Protein AF-0000000087522612 (afdb_homodimer)

InterPro domains:
  IPR008179 Phosphoribosyl-ATP pyrophosphohydrolase [MF_01020] (10-98)
  IPR008179 Phosphoribosyl-ATP pyrophosphohydrolase [TIGR03188] (13-98)
  IPR008179 Phosphoribosyl-ATP pyrophosphohydrolase [cd11534] (13-98)
  IPR021130 Phosphoribosyl-ATP pyrophosphohydrolase-like [PF01503] (14-101)

Sequence (206 aa):
MSNVSEIPDLSVLNTIYKIIEERSQTQPEGSYVSALLNDPKGINKILEKVGEETTETIIAVKDGNKEEIVYETSDLLFHLLVMLFECGVTPDDISAELARRFKMSNVSEIPDLSVLNTIYKIIEERSQTQPEGSYVSALLNDPKGINKILEKVGEETTETIIAVKDGNKEEIVYETSDLLFHLLVMLFECGVTPDDISAELARRFK

Radius of gyration: 16.23 Å; Cα contacts (8 Å, |Δi|>4): 253; chains: 2; bounding box: 32×49×41 Å

Solvent-accessible surface area (backbone atoms only — not comparable to full-atom values): 10847 Å² total; per-residue (Å²): 127,84,58,45,76,74,33,75,24,45,48,32,54,50,53,51,45,52,50,51,56,49,33,68,71,65,47,52,88,89,35,64,66,33,49,48,71,63,32,92,64,34,71,54,51,46,49,50,46,36,54,50,26,47,52,49,23,52,50,22,55,75,67,67,38,64,69,50,29,41,51,26,44,37,53,25,52,52,40,47,45,54,46,31,53,77,67,73,48,50,52,41,57,34,18,53,54,49,20,68,73,61,108,126,84,58,44,74,73,33,76,24,41,47,33,54,50,52,49,45,51,49,49,55,48,33,66,72,65,48,52,88,88,36,65,65,34,49,48,73,62,33,92,64,34,71,54,50,47,48,50,48,36,52,50,27,47,53,48,22,52,50,22,54,75,68,66,37,64,69,48,28,40,52,26,44,36,53,26,53,50,40,48,45,54,45,30,54,76,67,72,48,50,52,41,56,34,18,51,55,47,17,67,73,61,109

Organism: NCBI:txid91560

Nearest PDB structures (foldseek):
  1yvw-assembly1_A  TM=9.583E-01  e=3.857E-05  Bacillus cereus
  6j22-assembly1_A  TM=8.769E-01  e=2.959E-04  Shigella flexneri
  6j2l-assembly1_B  TM=8.180E-01  e=1.560E-03  Shigella flexneri
  1yxb-assembly1_C  TM=9.009E-01  e=4.321E-03  Streptomyces coelicolor
  4qnd-assembly1_A  TM=5.345E-01  e=1.850E+00  Vibrio sp. N418

pLDDT: mean 96.42, std 6.54, range [53.91, 98.94]

Structure (mmCIF, N/CA/C/O backbone):
data_AF-0000000087522612-model_v1
#
loop_
_entity.id
_entity.type
_entity.pdbx_description
1 polymer 'Phosphoribosyl-ATP pyrophosphatase'
#
loop_
_atom_site.group_PDB
_atom_site.id
_atom_site.type_symbol
_atom_site.label_atom_id
_atom_site.label_alt_id
_atom_site.label_comp_id
_atom_site.label_asym_id
_atom_site.label_entity_id
_atom_site.label_seq_id
_atom_site.pdbx_PDB_ins_code
_atom_site.Cartn_x
_atom_site.Cartn_y
_atom_site.Cartn_z
_atom_site.occupancy
_atom_site.B_iso_or_equiv
_atom_site.auth_seq_id
_atom_site.auth_comp_id
_atom_site.auth_asym_id
_atom_site.auth_atom_id
_atom_site.pdbx_PDB_model_num
ATOM 1 N N . MET A 1 1 ? 3.117 -3.838 -23.109 1 53.97 1 MET A N 1
ATOM 2 C CA . MET A 1 1 ? 2.914 -3.461 -21.719 1 53.97 1 MET A CA 1
ATOM 3 C C . MET A 1 1 ? 3.785 -2.268 -21.344 1 53.97 1 MET A C 1
ATOM 5 O O . MET A 1 1 ? 4.93 -2.166 -21.797 1 53.97 1 MET A O 1
ATOM 9 N N . SER A 1 2 ? 3.135 -1.169 -20.797 1 65.12 2 SER A N 1
ATOM 10 C CA . SER A 1 2 ? 3.977 -0.02 -20.484 1 65.12 2 SER A CA 1
ATOM 11 C C . SER A 1 2 ? 5.176 -0.43 -19.641 1 65.12 2 SER A C 1
ATOM 13 O O . SER A 1 2 ? 5.066 -1.314 -18.781 1 65.12 2 SER A O 1
ATOM 15 N N . ASN A 1 3 ? 6.289 0.011 -20.031 1 86.56 3 ASN A N 1
ATOM 16 C CA . ASN A 1 3 ? 7.523 -0.194 -19.281 1 86.56 3 ASN A CA 1
ATOM 17 C C . ASN A 1 3 ? 7.465 0.478 -17.906 1 86.56 3 ASN A C 1
ATOM 19 O O . ASN A 1 3 ? 7.203 1.678 -17.812 1 86.56 3 ASN A O 1
ATOM 23 N N . VAL A 1 4 ? 7.562 -0.355 -16.891 1 92.62 4 VAL A N 1
ATOM 24 C CA . VAL A 1 4 ? 7.484 0.115 -15.516 1 92.62 4 VAL A CA 1
ATOM 25 C C . VAL A 1 4 ? 8.398 1.324 -15.328 1 92.62 4 VAL A C 1
ATOM 27 O O . VAL A 1 4 ? 8.047 2.273 -14.617 1 92.62 4 VAL A O 1
ATOM 30 N N . SER A 1 5 ? 9.461 1.441 -16.062 1 91.88 5 SER A N 1
ATOM 31 C CA . SER A 1 5 ? 10.484 2.467 -15.891 1 91.88 5 SER A CA 1
ATOM 32 C C . SER A 1 5 ? 10.008 3.818 -16.422 1 91.88 5 SER A C 1
ATOM 34 O O . SER A 1 5 ? 10.586 4.855 -16.078 1 91.88 5 SER A O 1
ATOM 36 N N . GLU A 1 6 ? 8.961 3.855 -17.078 1 92.5 6 GLU A N 1
ATOM 37 C CA . GLU A 1 6 ? 8.508 5.09 -17.719 1 92.5 6 GLU A CA 1
ATOM 38 C C . GLU A 1 6 ? 7.363 5.73 -16.938 1 92.5 6 GLU A C 1
ATOM 40 O O . GLU A 1 6 ? 6.906 6.824 -17.281 1 92.5 6 GLU A O 1
ATOM 45 N N . ILE A 1 7 ? 6.941 5.035 -15.953 1 95.25 7 ILE A N 1
ATOM 46 C CA . ILE A 1 7 ? 5.793 5.523 -15.203 1 95.25 7 ILE A CA 1
ATOM 47 C C . ILE A 1 7 ? 6.27 6.258 -13.945 1 95.25 7 ILE A C 1
ATOM 49 O O . ILE A 1 7 ? 6.797 5.637 -13.023 1 95.25 7 ILE A O 1
ATOM 53 N N . PRO A 1 8 ? 6.066 7.609 -13.875 1 95.31 8 PRO A N 1
ATOM 54 C CA . PRO A 1 8 ? 6.68 8.414 -12.82 1 95.31 8 PRO A CA 1
ATOM 55 C C . PRO A 1 8 ? 5.738 8.648 -11.641 1 95.31 8 PRO A C 1
ATOM 57 O O . PRO A 1 8 ? 5.664 9.766 -11.117 1 95.31 8 PRO A O 1
ATOM 60 N N . ASP A 1 9 ? 4.871 7.715 -11.344 1 97.69 9 ASP A N 1
ATOM 61 C CA . ASP A 1 9 ? 3.973 7.871 -10.203 1 97.69 9 ASP A CA 1
ATOM 62 C C . ASP A 1 9 ? 3.32 6.543 -9.828 1 97.69 9 ASP A C 1
ATOM 64 O O . ASP A 1 9 ? 3.754 5.484 -10.281 1 97.69 9 ASP A O 1
ATOM 68 N N . LEU A 1 10 ? 2.357 6.555 -8.953 1 98.38 10 LEU A N 1
ATOM 69 C CA . LEU A 1 10 ? 1.831 5.328 -8.367 1 98.38 10 LEU A CA 1
ATOM 70 C C . LEU A 1 10 ? 0.95 4.582 -9.359 1 98.38 10 LEU A C 1
ATOM 72 O O . LEU A 1 10 ? 0.554 3.439 -9.109 1 98.38 10 LEU A O 1
ATOM 76 N N . SER A 1 11 ? 0.736 5.203 -10.547 1 97.62 11 SER A N 1
ATOM 77 C CA . SER A 1 11 ? 0.048 4.441 -11.586 1 97.62 11 SER A CA 1
ATOM 78 C C . SER A 1 11 ? 0.862 3.227 -12.016 1 97.62 11 SER A C 1
ATOM 80 O O . SER A 1 11 ? 0.331 2.307 -12.641 1 97.62 11 SER A O 1
ATOM 82 N N . VAL A 1 12 ? 2.111 3.172 -11.648 1 98.12 12 VAL A N 1
ATOM 83 C CA . VAL A 1 12 ? 2.988 2.033 -11.906 1 98.12 12 VAL A CA 1
ATOM 84 C C . VAL A 1 12 ? 2.41 0.779 -11.25 1 98.12 12 VAL A C 1
ATOM 86 O O . VAL A 1 12 ? 2.623 -0.335 -11.734 1 98.12 12 VAL A O 1
ATOM 89 N N . LEU A 1 13 ? 1.657 0.944 -10.188 1 98.56 13 LEU A N 1
ATOM 90 C CA . LEU A 1 13 ? 1.091 -0.178 -9.453 1 98.56 13 LEU A CA 1
ATOM 91 C C . LEU A 1 13 ? 0.112 -0.961 -10.32 1 98.56 13 LEU A C 1
ATOM 93 O O . LEU A 1 13 ? -0.007 -2.182 -10.18 1 98.56 13 LEU A O 1
ATOM 97 N N . ASN A 1 14 ? -0.553 -0.272 -11.258 1 98.38 14 ASN A N 1
ATOM 98 C CA . ASN A 1 14 ? -1.429 -0.964 -12.195 1 98.38 14 ASN A CA 1
ATOM 99 C C . ASN A 1 14 ? -0.639 -1.878 -13.125 1 98.38 14 ASN A C 1
ATOM 101 O O . ASN A 1 14 ? -1.072 -2.992 -13.422 1 98.38 14 ASN A O 1
ATOM 105 N N . THR A 1 15 ? 0.45 -1.352 -13.539 1 97.81 15 THR A N 1
ATOM 106 C CA . THR A 1 15 ? 1.309 -2.143 -14.414 1 97.81 15 THR A CA 1
ATOM 107 C C . THR A 1 15 ? 1.859 -3.359 -13.672 1 97.81 15 THR A C 1
ATOM 109 O O . THR A 1 15 ? 1.904 -4.461 -14.227 1 97.81 15 THR A O 1
ATOM 112 N N . ILE A 1 16 ? 2.246 -3.17 -12.492 1 98.12 16 ILE A N 1
ATOM 113 C CA . ILE A 1 16 ? 2.789 -4.266 -11.695 1 98.12 16 ILE A CA 1
ATOM 114 C C . ILE A 1 16 ? 1.698 -5.305 -11.438 1 98.12 16 ILE A C 1
ATOM 116 O O . ILE A 1 16 ? 1.953 -6.512 -11.508 1 98.12 16 ILE A O 1
ATOM 120 N N . TYR A 1 17 ? 0.449 -4.895 -11.164 1 98.38 17 TYR A N 1
ATOM 121 C CA . TYR A 1 17 ? -0.66 -5.828 -11 1 98.38 17 TYR A CA 1
ATOM 122 C C . TYR A 1 17 ? -0.842 -6.688 -12.242 1 98.38 17 TYR A C 1
ATOM 124 O O . TYR A 1 17 ? -1.038 -7.902 -12.148 1 98.38 17 TYR A O 1
ATOM 132 N N . LYS A 1 18 ? -0.747 -6.051 -13.367 1 97.88 18 LYS A N 1
ATOM 133 C CA . LYS A 1 18 ? -0.875 -6.777 -14.633 1 97.88 18 LYS A CA 1
ATOM 134 C C . LYS A 1 18 ? 0.269 -7.773 -14.805 1 97.88 18 LYS A C 1
ATOM 136 O O . LYS A 1 18 ? 0.068 -8.867 -15.336 1 97.88 18 LYS A O 1
ATOM 141 N N . ILE A 1 19 ? 1.429 -7.395 -14.43 1 97.12 19 ILE A N 1
ATOM 142 C CA . ILE A 1 19 ? 2.584 -8.281 -14.492 1 97.12 19 ILE A CA 1
ATOM 143 C C . ILE A 1 19 ? 2.352 -9.492 -13.594 1 97.12 19 ILE A C 1
ATOM 145 O O . ILE A 1 19 ? 2.629 -10.633 -13.984 1 97.12 19 ILE A O 1
ATOM 149 N N . ILE A 1 20 ? 1.868 -9.273 -12.406 1 97.62 20 ILE A N 1
ATOM 150 C CA . ILE A 1 20 ? 1.561 -10.352 -11.469 1 97.62 20 ILE A CA 1
ATOM 151 C C . ILE A 1 20 ? 0.545 -11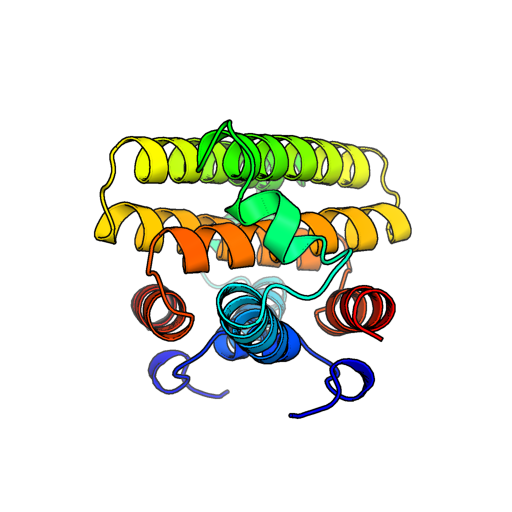.305 -12.094 1 97.62 20 ILE A C 1
ATOM 153 O O . ILE A 1 20 ? 0.708 -12.523 -12.031 1 97.62 20 ILE A O 1
ATOM 157 N N . GLU A 1 21 ? -0.483 -10.75 -12.68 1 97.81 21 GLU A N 1
ATOM 158 C CA . GLU A 1 21 ? -1.497 -11.547 -13.367 1 97.81 21 GLU A CA 1
ATOM 159 C C . GLU A 1 21 ? -0.878 -12.406 -14.461 1 97.81 21 GLU A C 1
ATOM 161 O O . GLU A 1 21 ? -1.16 -13.602 -14.555 1 97.81 21 GLU A O 1
ATOM 166 N N . GLU A 1 22 ? -0.102 -11.773 -15.242 1 97.06 22 GLU A N 1
ATOM 167 C CA . GLU A 1 22 ? 0.56 -12.477 -16.344 1 97.06 22 GLU A CA 1
ATOM 168 C C . GLU A 1 22 ? 1.451 -13.602 -15.82 1 97.06 22 GLU A C 1
ATOM 170 O O . GLU A 1 22 ? 1.421 -14.711 -16.344 1 97.06 22 GLU A O 1
ATOM 175 N N . ARG A 1 23 ? 2.244 -13.328 -14.805 1 96.44 23 ARG A N 1
ATOM 176 C CA . ARG A 1 23 ? 3.195 -14.297 -14.281 1 96.44 23 ARG A CA 1
ATOM 177 C C . ARG A 1 23 ? 2.473 -15.445 -13.578 1 96.44 23 ARG A C 1
ATOM 179 O O . ARG A 1 23 ? 2.99 -16.562 -13.508 1 96.44 23 ARG A O 1
ATOM 186 N N . SER A 1 24 ? 1.334 -15.125 -13.023 1 97.12 24 SER A N 1
ATOM 187 C CA . SER A 1 24 ? 0.534 -16.188 -12.422 1 97.12 24 SER A CA 1
ATOM 188 C C . SER A 1 24 ? 0.111 -17.219 -13.461 1 97.12 24 SER A C 1
ATOM 190 O O . SER A 1 24 ? -0.079 -18.391 -13.133 1 97.12 24 SER A O 1
ATOM 192 N N . GLN A 1 25 ? -0.019 -16.734 -14.656 1 97.06 25 GLN A N 1
ATOM 193 C CA . GLN A 1 25 ? -0.467 -17.594 -15.742 1 97.06 25 GLN A CA 1
ATOM 194 C C . GLN A 1 25 ? 0.713 -18.281 -16.422 1 97.06 25 GLN A C 1
ATOM 196 O O . GLN A 1 25 ? 0.655 -19.484 -16.703 1 97.06 25 GLN A O 1
ATOM 201 N N . THR A 1 26 ? 1.792 -17.594 -16.656 1 97.31 26 THR A N 1
ATOM 202 C CA . THR A 1 26 ? 2.912 -18.094 -17.438 1 97.31 26 THR A CA 1
ATOM 203 C C . THR A 1 26 ? 3.914 -18.828 -16.547 1 97.31 26 THR A C 1
ATOM 205 O O . THR A 1 26 ? 4.691 -19.656 -17.016 1 97.31 26 THR A O 1
ATOM 208 N N . GLN A 1 27 ? 4.016 -18.453 -15.281 1 95.69 27 GLN A N 1
ATOM 209 C CA . GLN A 1 27 ? 4.879 -19.047 -14.266 1 95.69 27 GLN A CA 1
ATOM 210 C C . GLN A 1 27 ? 6.305 -19.203 -14.781 1 95.69 27 GLN A C 1
ATOM 212 O O . GLN A 1 27 ? 6.883 -20.297 -14.695 1 95.69 27 GLN A O 1
ATOM 217 N N . PRO A 1 28 ? 6.883 -18.125 -15.25 1 95.25 28 PRO A N 1
ATOM 218 C CA . PRO A 1 28 ? 8.242 -18.297 -15.781 1 95.25 28 PRO A CA 1
ATOM 219 C C . PRO A 1 28 ? 9.234 -18.781 -14.734 1 95.25 28 PRO A C 1
ATOM 221 O O . PRO A 1 28 ? 9.078 -18.484 -13.547 1 95.25 28 PRO A O 1
ATOM 224 N N . GLU A 1 29 ? 10.234 -19.484 -15.148 1 94.44 29 GLU A N 1
ATOM 225 C CA . GLU A 1 29 ? 11.273 -20 -14.25 1 94.44 29 GLU A CA 1
ATOM 226 C C . GLU A 1 29 ? 11.953 -18.859 -13.5 1 94.44 29 GLU A C 1
ATOM 228 O O . GLU A 1 29 ? 12.266 -17.812 -14.086 1 94.44 29 GLU A O 1
ATOM 233 N N . GLY A 1 30 ? 12.055 -19.031 -12.18 1 95 30 GLY A N 1
ATOM 234 C CA . GLY A 1 30 ? 12.773 -18.062 -11.375 1 95 30 GLY A CA 1
ATOM 235 C C . GLY A 1 30 ? 11.922 -16.875 -10.969 1 95 30 GLY A C 1
ATOM 236 O O . GLY A 1 30 ? 12.406 -15.938 -10.32 1 95 30 GLY A O 1
ATOM 237 N N . SER A 1 31 ? 10.734 -16.906 -11.391 1 95 31 SER A N 1
ATOM 238 C CA . SER A 1 31 ? 9.82 -15.82 -11.055 1 95 31 SER A CA 1
ATOM 239 C C . SER A 1 31 ? 9.508 -15.797 -9.562 1 95 31 SER A C 1
ATOM 241 O O . SER A 1 31 ? 8.992 -16.781 -9.023 1 95 31 SER A O 1
ATOM 243 N N . TYR A 1 32 ? 9.797 -14.633 -8.984 1 96.69 32 TYR A N 1
ATOM 244 C CA . TYR A 1 32 ? 9.492 -14.438 -7.574 1 96.69 32 TYR A CA 1
ATOM 245 C C . TYR A 1 32 ? 7.988 -14.461 -7.332 1 96.69 32 TYR A C 1
ATOM 247 O O . TYR A 1 32 ? 7.523 -15.016 -6.332 1 96.69 32 TYR A O 1
ATOM 255 N N . VAL A 1 33 ? 7.188 -13.898 -8.227 1 97.69 33 VAL A N 1
ATOM 256 C CA . VAL A 1 33 ? 5.734 -13.914 -8.125 1 97.69 33 VAL A CA 1
ATOM 257 C C . VAL A 1 33 ? 5.23 -15.359 -8.133 1 97.69 33 VAL A C 1
ATOM 259 O O . VAL A 1 33 ? 4.434 -15.75 -7.277 1 97.69 33 VAL A O 1
ATOM 262 N N . SER A 1 34 ? 5.742 -16.141 -9.078 1 97.19 34 SER A N 1
ATOM 263 C CA . SER A 1 34 ? 5.344 -17.547 -9.172 1 97.19 34 SER A CA 1
ATOM 264 C C . SER A 1 34 ? 5.691 -18.297 -7.895 1 97.19 34 SER A C 1
ATOM 266 O O . SER A 1 34 ? 4.898 -19.109 -7.41 1 97.19 34 SER A O 1
ATOM 268 N N . ALA A 1 35 ? 6.879 -18 -7.379 1 97.88 35 ALA A N 1
ATOM 269 C CA . ALA A 1 35 ? 7.316 -18.672 -6.152 1 97.88 35 ALA A CA 1
ATOM 270 C C . ALA A 1 35 ? 6.383 -18.344 -4.992 1 97.88 35 ALA A C 1
ATOM 272 O O . ALA A 1 35 ? 6.055 -19.219 -4.191 1 97.88 35 ALA A O 1
ATOM 273 N N . LEU A 1 36 ? 5.969 -17.125 -4.867 1 98.31 36 LEU A N 1
ATOM 274 C CA . LEU A 1 36 ? 5.059 -16.719 -3.801 1 98.31 36 LEU A CA 1
ATOM 275 C C . LEU A 1 36 ? 3.703 -17.406 -3.957 1 98.31 36 LEU A C 1
ATOM 277 O O . LEU A 1 36 ? 3.168 -17.953 -2.996 1 98.31 36 LEU A O 1
ATOM 281 N N . LEU A 1 37 ? 3.211 -17.406 -5.141 1 98.06 37 LEU A N 1
ATOM 282 C CA . LEU A 1 37 ? 1.862 -17.891 -5.41 1 98.06 37 LEU A CA 1
ATOM 283 C C . LEU A 1 37 ? 1.795 -19.406 -5.27 1 98.06 37 LEU A C 1
ATOM 285 O O . LEU A 1 37 ? 0.745 -19.953 -4.926 1 98.06 37 LEU A O 1
ATOM 289 N N . ASN A 1 38 ? 2.945 -19.984 -5.449 1 97.75 38 ASN A N 1
ATOM 290 C CA . ASN A 1 38 ? 2.969 -21.453 -5.418 1 97.75 38 ASN A CA 1
ATOM 291 C C . ASN A 1 38 ? 3.574 -21.969 -4.121 1 97.75 38 ASN A C 1
ATOM 293 O O . ASN A 1 38 ? 3.756 -23.172 -3.957 1 97.75 38 ASN A O 1
ATOM 297 N N . ASP A 1 39 ? 3.924 -21.047 -3.268 1 98.44 39 ASP A N 1
ATOM 298 C CA . ASP A 1 39 ? 4.516 -21.469 -2.004 1 98.44 39 ASP A CA 1
ATOM 299 C C . ASP A 1 39 ? 3.598 -22.453 -1.277 1 98.44 39 ASP A C 1
ATOM 301 O O . ASP A 1 39 ? 2.381 -22.266 -1.237 1 98.44 39 ASP A O 1
ATOM 305 N N . PRO A 1 40 ? 4.172 -23.531 -0.654 1 98.5 40 PRO A N 1
ATOM 306 C CA . PRO A 1 40 ? 3.346 -24.531 0.028 1 98.5 40 PRO A CA 1
ATOM 307 C C . PRO A 1 40 ? 2.545 -23.938 1.188 1 98.5 40 PRO A C 1
ATOM 309 O O . PRO A 1 40 ? 1.517 -24.5 1.579 1 98.5 40 PRO A O 1
ATOM 312 N N . LYS A 1 41 ? 2.92 -22.828 1.74 1 98.56 41 LYS A N 1
ATOM 313 C CA . LYS A 1 41 ? 2.197 -22.172 2.824 1 98.56 41 LYS A CA 1
ATOM 314 C C . LYS A 1 41 ? 0.95 -21.469 2.301 1 98.56 41 LYS A C 1
ATOM 316 O O . LYS A 1 41 ? 0.118 -21 3.084 1 98.56 41 LYS A O 1
ATOM 321 N N . GLY A 1 42 ? 0.878 -21.391 0.998 1 97.88 42 GLY A N 1
ATOM 322 C CA . GLY A 1 42 ? -0.269 -20.719 0.411 1 97.88 42 GLY A CA 1
ATOM 323 C C . GLY A 1 42 ? -0.332 -19.234 0.753 1 97.88 42 GLY A C 1
ATOM 324 O O . GLY A 1 42 ? 0.683 -18.547 0.705 1 97.88 42 GLY A O 1
ATOM 325 N N . ILE A 1 43 ? -1.559 -18.734 1.042 1 98.56 43 ILE A N 1
ATOM 326 C CA . ILE A 1 43 ? -1.82 -17.328 1.313 1 98.56 43 ILE A CA 1
ATOM 327 C C . ILE A 1 43 ? -1.016 -16.875 2.531 1 98.56 43 ILE A C 1
ATOM 329 O O . ILE A 1 43 ? -0.651 -15.703 2.646 1 98.56 43 ILE A O 1
ATOM 333 N N . ASN A 1 44 ? -0.628 -17.828 3.432 1 98.88 44 ASN A N 1
ATOM 334 C CA . ASN A 1 44 ? 0.127 -17.484 4.629 1 98.88 44 ASN A CA 1
ATOM 335 C C . ASN A 1 44 ? 1.504 -16.922 4.281 1 98.88 44 ASN A C 1
ATOM 337 O O . ASN A 1 44 ? 2.008 -16.031 4.969 1 98.88 44 ASN A O 1
ATOM 341 N N . LYS A 1 45 ? 2.074 -17.469 3.26 1 98.88 45 LYS A N 1
ATOM 342 C CA . LYS A 1 45 ? 3.383 -16.969 2.852 1 98.88 45 LYS A CA 1
ATOM 343 C C . LYS A 1 45 ? 3.301 -15.5 2.428 1 98.88 45 LYS A C 1
ATOM 345 O O . LYS A 1 45 ? 4.156 -14.695 2.797 1 98.88 45 LYS A O 1
ATOM 350 N N . ILE A 1 46 ? 2.34 -15.219 1.661 1 98.88 46 ILE A N 1
ATOM 351 C CA . ILE A 1 46 ? 2.135 -13.852 1.184 1 98.88 46 ILE A CA 1
ATOM 352 C C . ILE A 1 46 ? 1.868 -12.93 2.367 1 98.88 46 ILE A C 1
ATOM 354 O O . ILE A 1 46 ? 2.461 -11.852 2.467 1 98.88 46 ILE A O 1
ATOM 358 N N . LEU A 1 47 ? 1.045 -13.367 3.303 1 98.94 47 LEU A N 1
ATOM 359 C CA . LEU A 1 47 ? 0.678 -12.555 4.457 1 98.94 47 LEU A CA 1
ATOM 360 C C . LEU A 1 47 ? 1.869 -12.367 5.391 1 98.94 47 LEU A C 1
ATOM 362 O O . LEU A 1 47 ? 2.012 -11.312 6.02 1 98.94 47 LEU A O 1
ATOM 366 N N . GLU A 1 48 ? 2.656 -13.383 5.535 1 98.94 48 GLU A N 1
ATOM 367 C CA . GLU A 1 48 ? 3.902 -13.234 6.281 1 98.94 48 GLU A CA 1
ATOM 368 C C . GLU A 1 48 ? 4.754 -12.109 5.715 1 98.94 48 GLU A C 1
ATOM 370 O O . GLU A 1 48 ? 5.285 -11.281 6.465 1 98.94 48 GLU A O 1
ATOM 375 N N . LYS A 1 49 ? 4.848 -12.055 4.438 1 98.94 49 LYS A N 1
ATOM 376 C CA . LYS A 1 49 ? 5.648 -11.008 3.811 1 98.94 49 LYS A CA 1
ATOM 377 C C . LYS A 1 49 ? 5.016 -9.633 4.008 1 98.94 49 LYS A C 1
ATOM 379 O O . LYS A 1 49 ? 5.715 -8.648 4.246 1 98.94 49 LYS A O 1
ATOM 384 N N . VAL A 1 50 ? 3.697 -9.531 3.92 1 98.94 50 VAL A N 1
ATOM 385 C CA . VAL A 1 50 ? 3.016 -8.273 4.184 1 98.94 50 VAL A CA 1
ATOM 386 C C . VAL A 1 50 ? 3.346 -7.789 5.598 1 98.94 50 VAL A C 1
ATOM 388 O O . VAL A 1 50 ? 3.709 -6.629 5.797 1 98.94 50 VAL A O 1
ATOM 391 N N . GLY A 1 51 ? 3.223 -8.672 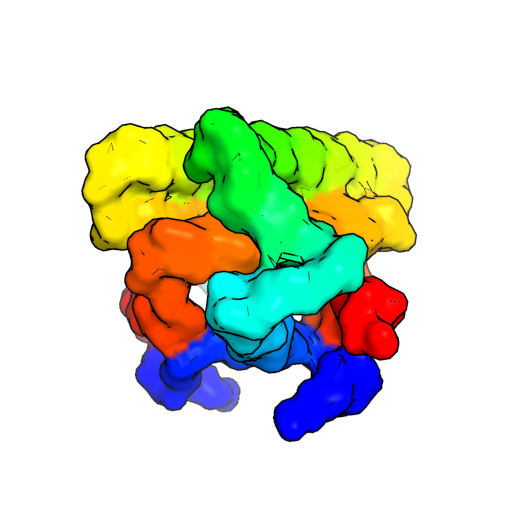6.535 1 98.94 51 GLY A N 1
ATOM 392 C CA . GLY A 1 51 ? 3.557 -8.328 7.91 1 98.94 51 GLY A CA 1
ATOM 393 C C . GLY A 1 51 ? 5.012 -7.93 8.086 1 98.94 51 GLY A C 1
ATOM 394 O O . GLY A 1 51 ? 5.312 -6.945 8.766 1 98.94 51 GLY A O 1
ATOM 395 N N . GLU A 1 52 ? 5.918 -8.695 7.496 1 98.94 52 GLU A N 1
ATOM 396 C CA . GLU A 1 52 ? 7.348 -8.422 7.582 1 98.94 52 GLU A CA 1
ATOM 397 C C . GLU A 1 52 ? 7.684 -7.051 6.996 1 98.94 52 GLU A C 1
ATOM 399 O O . GLU A 1 52 ? 8.328 -6.227 7.656 1 98.94 52 GLU A O 1
ATOM 404 N N . GLU A 1 53 ? 7.211 -6.824 5.812 1 98.88 53 GLU A N 1
ATOM 405 C CA . GLU A 1 53 ? 7.547 -5.566 5.156 1 98.88 53 GLU A CA 1
ATOM 406 C C . GLU A 1 53 ? 6.914 -4.379 5.883 1 98.88 53 GLU A C 1
ATOM 408 O O . GLU A 1 53 ? 7.488 -3.289 5.918 1 98.88 53 GLU A O 1
ATOM 413 N N . THR A 1 54 ? 5.723 -4.578 6.492 1 98.94 54 THR A N 1
ATOM 414 C CA . THR A 1 54 ? 5.125 -3.523 7.305 1 98.94 54 THR A CA 1
ATOM 415 C C . THR A 1 54 ? 6.039 -3.16 8.477 1 98.94 54 THR A C 1
ATOM 417 O O . THR A 1 54 ? 6.32 -1.982 8.703 1 98.94 54 THR A O 1
ATOM 420 N N . THR A 1 55 ? 6.48 -4.164 9.172 1 98.94 55 THR A N 1
ATOM 421 C CA . THR A 1 55 ? 7.379 -3.945 10.305 1 98.94 55 THR A CA 1
ATOM 422 C C . THR A 1 55 ? 8.648 -3.229 9.852 1 98.94 55 THR A C 1
ATOM 424 O O . THR A 1 55 ? 9.094 -2.277 10.5 1 98.94 55 THR A O 1
ATOM 427 N N . GLU A 1 56 ? 9.195 -3.658 8.719 1 98.94 56 GLU A N 1
ATOM 428 C CA . GLU A 1 56 ? 10.422 -3.041 8.211 1 98.94 56 GLU A CA 1
ATOM 429 C C . GLU A 1 56 ? 10.172 -1.595 7.793 1 98.94 56 GLU A C 1
ATOM 431 O O . GLU A 1 56 ? 11.047 -0.737 7.961 1 98.94 56 GLU A O 1
ATOM 436 N N . THR A 1 57 ? 9.062 -1.326 7.234 1 98.94 57 THR A N 1
ATOM 437 C CA . THR A 1 57 ? 8.688 0.041 6.891 1 98.94 57 THR A CA 1
ATOM 438 C C . THR A 1 57 ? 8.617 0.915 8.141 1 98.94 57 THR A C 1
ATOM 440 O O . THR A 1 57 ? 9.203 2.002 8.172 1 98.94 57 THR A O 1
ATOM 443 N N . ILE A 1 58 ? 7.941 0.427 9.18 1 98.94 58 ILE A N 1
ATOM 444 C CA . ILE A 1 58 ? 7.793 1.164 10.43 1 98.94 58 ILE A CA 1
ATOM 445 C C . ILE A 1 58 ? 9.164 1.449 11.031 1 98.94 58 ILE A C 1
ATOM 447 O O . ILE A 1 58 ? 9.453 2.578 11.438 1 98.94 58 ILE A O 1
ATOM 451 N N . ILE A 1 59 ? 10.031 0.472 11.031 1 98.94 59 ILE A N 1
ATOM 452 C CA . ILE A 1 59 ? 11.383 0.61 11.562 1 98.94 59 ILE A CA 1
ATOM 453 C C . ILE A 1 59 ? 12.148 1.649 10.75 1 98.94 59 ILE A C 1
ATOM 455 O O . ILE A 1 59 ? 12.812 2.521 11.32 1 98.94 59 ILE A O 1
ATOM 459 N N . ALA A 1 60 ? 12.062 1.583 9.414 1 98.88 60 ALA A N 1
ATOM 460 C CA . ALA A 1 60 ? 12.75 2.533 8.547 1 98.88 60 ALA A CA 1
ATOM 461 C C . ALA A 1 60 ? 12.32 3.965 8.852 1 98.88 60 ALA A C 1
ATOM 463 O O . ALA A 1 60 ? 13.148 4.879 8.867 1 98.88 60 ALA A O 1
ATOM 464 N N . VAL A 1 61 ? 11.016 4.16 9.07 1 98.88 61 VAL A N 1
ATOM 465 C CA . VAL A 1 61 ? 10.492 5.488 9.375 1 98.88 61 VAL A CA 1
ATOM 466 C C . VAL A 1 61 ? 11.055 5.977 10.703 1 98.88 61 VAL A C 1
ATOM 468 O O . VAL A 1 61 ? 11.523 7.113 10.805 1 98.88 61 VAL A O 1
ATOM 471 N N . LYS A 1 62 ? 11.055 5.098 11.703 1 98.81 62 LYS A N 1
ATOM 472 C CA . LYS A 1 62 ? 11.555 5.461 13.023 1 98.81 62 LYS A CA 1
ATOM 473 C C . LYS A 1 62 ? 13.055 5.742 12.984 1 98.81 62 LYS A C 1
ATOM 475 O O . LYS A 1 62 ? 13.555 6.586 13.742 1 98.81 62 LYS A O 1
ATOM 480 N N . ASP A 1 63 ? 13.742 5.113 12.102 1 98.62 63 ASP A N 1
ATOM 481 C CA . ASP A 1 63 ? 15.18 5.32 11.953 1 98.62 63 ASP A CA 1
ATOM 482 C C . ASP A 1 63 ? 15.469 6.602 11.172 1 98.62 63 ASP A C 1
ATOM 484 O O . ASP A 1 63 ? 16.609 7.078 11.156 1 98.62 63 ASP A O 1
ATOM 488 N N . GLY A 1 64 ? 14.508 7.145 10.516 1 97.69 64 GLY A N 1
ATOM 489 C CA . GLY A 1 64 ? 14.656 8.375 9.766 1 97.69 64 GLY A CA 1
ATOM 490 C C . GLY A 1 64 ? 15.492 8.211 8.508 1 97.69 64 GLY A C 1
ATOM 491 O O . GLY A 1 64 ? 16.188 9.141 8.086 1 97.69 64 GLY A O 1
ATOM 492 N N . ASN A 1 65 ? 15.453 7.023 7.918 1 97.12 65 ASN A N 1
ATOM 493 C CA . ASN A 1 65 ? 16.203 6.707 6.715 1 97.12 65 ASN A CA 1
ATOM 494 C C . ASN A 1 65 ? 15.32 6.719 5.473 1 97.12 65 ASN A C 1
ATOM 496 O O . ASN A 1 65 ? 14.711 5.703 5.125 1 97.12 65 ASN A O 1
ATOM 500 N N . LYS A 1 66 ? 15.391 7.832 4.723 1 98.19 66 LYS A N 1
ATOM 501 C CA . LYS A 1 66 ? 14.469 8.031 3.607 1 98.19 66 LYS A CA 1
ATOM 502 C C . LYS A 1 66 ? 14.633 6.934 2.557 1 98.19 66 LYS A C 1
ATOM 504 O O . LYS A 1 66 ? 13.648 6.445 1.999 1 98.19 66 LYS A O 1
ATOM 509 N N . GLU A 1 67 ? 15.859 6.59 2.223 1 98.38 67 GLU A N 1
ATOM 510 C CA . GLU A 1 67 ? 16.109 5.551 1.229 1 98.38 67 GLU A CA 1
ATOM 511 C C . GLU A 1 67 ? 15.492 4.223 1.646 1 98.38 67 GLU A C 1
ATOM 513 O O . GLU A 1 67 ? 14.898 3.525 0.823 1 98.38 67 GLU A O 1
ATOM 518 N N . GLU A 1 68 ? 15.664 3.928 2.906 1 98.75 68 GLU A N 1
ATOM 519 C CA . GLU A 1 68 ? 15.094 2.682 3.41 1 98.75 68 GLU A CA 1
ATOM 520 C C . GLU A 1 68 ? 13.57 2.748 3.467 1 98.75 68 GLU A C 1
ATOM 522 O O . GLU A 1 68 ? 12.891 1.74 3.264 1 98.75 68 GLU A O 1
ATOM 527 N N . ILE A 1 69 ? 13.016 3.938 3.812 1 98.94 69 ILE A N 1
ATOM 528 C CA . ILE A 1 69 ? 11.562 4.109 3.787 1 98.94 69 ILE A CA 1
ATOM 529 C C . ILE A 1 69 ? 11.031 3.791 2.391 1 98.94 69 ILE A C 1
ATOM 531 O O . ILE A 1 69 ? 10.078 3.025 2.244 1 98.94 69 ILE A O 1
ATOM 535 N N . VAL A 1 70 ? 11.664 4.316 1.368 1 98.88 70 VAL A N 1
ATOM 536 C CA . VAL A 1 70 ? 11.266 4.098 -0.017 1 98.88 70 VAL A CA 1
ATOM 537 C C . VAL A 1 70 ? 11.383 2.613 -0.361 1 98.88 70 VAL A C 1
ATOM 539 O O . VAL A 1 70 ? 10.461 2.027 -0.93 1 98.88 70 VAL A O 1
ATOM 542 N N . TYR A 1 71 ? 12.43 1.997 0.042 1 98.75 71 TYR A N 1
ATOM 543 C CA . TYR A 1 71 ? 12.703 0.6 -0.274 1 98.75 71 TYR A CA 1
ATOM 544 C C . TYR A 1 71 ? 11.672 -0.319 0.369 1 98.75 71 TYR A C 1
ATOM 546 O O . TYR A 1 71 ? 11.031 -1.117 -0.318 1 98.75 71 TYR A O 1
ATOM 554 N N . GLU A 1 72 ? 11.445 -0.105 1.653 1 98.88 72 GLU A N 1
ATOM 555 C CA . GLU A 1 72 ? 10.57 -1.011 2.393 1 98.88 72 GLU A CA 1
ATOM 556 C C . GLU A 1 72 ? 9.109 -0.771 2.039 1 98.88 72 GLU A C 1
ATOM 558 O O . GLU A 1 72 ? 8.312 -1.714 1.991 1 98.88 72 GLU A O 1
ATOM 563 N N . THR A 1 73 ? 8.766 0.481 1.846 1 98.94 73 THR A N 1
ATOM 564 C CA . THR A 1 73 ? 7.391 0.763 1.449 1 98.94 73 THR A CA 1
ATOM 565 C C . THR A 1 73 ? 7.105 0.21 0.056 1 98.94 73 THR A C 1
ATOM 567 O O . THR A 1 73 ? 6.016 -0.302 -0.204 1 98.94 73 THR A O 1
ATOM 570 N N . SER A 1 74 ? 8.07 0.281 -0.847 1 98.88 74 SER A N 1
ATOM 571 C CA . SER A 1 74 ? 7.914 -0.303 -2.174 1 98.88 74 SER A CA 1
ATOM 572 C C . SER A 1 74 ? 7.723 -1.814 -2.094 1 98.88 74 SER A C 1
ATOM 574 O O . SER A 1 74 ? 6.875 -2.375 -2.791 1 98.88 74 SER A O 1
ATOM 576 N N . ASP A 1 75 ? 8.508 -2.451 -1.285 1 98.75 75 ASP A N 1
ATOM 577 C CA . ASP A 1 75 ? 8.375 -3.893 -1.089 1 98.75 75 ASP A CA 1
ATOM 578 C C . ASP A 1 75 ? 7.008 -4.242 -0.501 1 98.75 75 ASP A C 1
ATOM 580 O O . ASP A 1 75 ? 6.387 -5.227 -0.907 1 98.75 75 ASP A O 1
ATOM 584 N N . LEU A 1 76 ? 6.547 -3.42 0.449 1 98.94 76 LEU A N 1
ATOM 585 C CA . LEU A 1 76 ? 5.227 -3.627 1.039 1 98.94 76 LEU A CA 1
ATOM 586 C C . LEU A 1 76 ? 4.133 -3.49 -0.015 1 98.94 76 LEU A C 1
ATOM 588 O O . LEU A 1 76 ? 3.236 -4.332 -0.097 1 98.94 76 LEU A O 1
ATOM 592 N N . LEU A 1 77 ? 4.215 -2.471 -0.831 1 98.88 77 LEU A N 1
ATOM 593 C CA . LEU A 1 77 ? 3.223 -2.252 -1.876 1 98.88 77 LEU A CA 1
ATOM 594 C C . LEU A 1 77 ? 3.217 -3.406 -2.871 1 98.88 77 LEU A C 1
ATOM 596 O O . LEU A 1 77 ? 2.15 -3.863 -3.293 1 98.88 77 LEU A O 1
ATOM 600 N N . PHE A 1 78 ? 4.348 -3.924 -3.197 1 98.81 78 PHE A N 1
ATOM 601 C CA . PHE A 1 78 ? 4.449 -5.07 -4.094 1 98.81 78 PHE A CA 1
ATOM 602 C C . PHE A 1 78 ? 3.73 -6.281 -3.508 1 98.81 78 PHE A C 1
ATOM 604 O O . PHE A 1 78 ? 2.908 -6.902 -4.18 1 98.81 78 PHE A O 1
ATOM 611 N N . HIS A 1 79 ? 3.986 -6.551 -2.295 1 98.94 79 HIS A N 1
ATOM 612 C CA . HIS A 1 79 ? 3.402 -7.742 -1.688 1 98.94 79 HIS A CA 1
ATOM 613 C C . HIS A 1 79 ? 1.905 -7.566 -1.461 1 98.94 79 HIS A C 1
ATOM 615 O O . HIS A 1 79 ? 1.144 -8.531 -1.549 1 98.94 79 HIS A O 1
ATOM 621 N N . LEU A 1 80 ? 1.49 -6.32 -1.182 1 98.94 80 LEU A N 1
ATOM 622 C CA . LEU A 1 80 ? 0.057 -6.055 -1.121 1 98.94 80 LEU A CA 1
ATOM 623 C C . LEU A 1 80 ? -0.611 -6.359 -2.457 1 98.94 80 LEU A C 1
ATOM 625 O O . LEU A 1 80 ? -1.721 -6.895 -2.494 1 98.94 80 LEU A O 1
ATOM 629 N N . LEU A 1 81 ? 0.036 -6.016 -3.57 1 98.81 81 LEU A N 1
ATOM 630 C CA . LEU A 1 81 ? -0.527 -6.293 -4.887 1 98.81 81 LEU A CA 1
ATOM 631 C C . LEU A 1 81 ? -0.634 -7.797 -5.129 1 98.81 81 LEU A C 1
ATOM 633 O O . LEU A 1 81 ? -1.628 -8.273 -5.684 1 98.81 81 LEU A O 1
ATOM 637 N N . VAL A 1 82 ? 0.397 -8.57 -4.738 1 98.88 82 VAL A N 1
ATOM 638 C CA . VAL A 1 82 ? 0.34 -10.023 -4.867 1 98.88 82 VAL A CA 1
ATOM 639 C C . VAL A 1 82 ? -0.826 -10.57 -4.043 1 98.88 82 VAL A C 1
ATOM 641 O O . VAL A 1 82 ? -1.565 -11.438 -4.508 1 98.88 82 VAL A O 1
ATOM 644 N N . MET A 1 83 ? -0.99 -10.008 -2.85 1 98.94 83 MET A N 1
ATOM 645 C CA . MET A 1 83 ? -2.09 -10.398 -1.975 1 98.94 83 MET A CA 1
ATOM 646 C C . MET A 1 83 ? -3.438 -10.133 -2.635 1 98.94 83 MET A C 1
ATOM 648 O O . MET A 1 83 ? -4.309 -11 -2.656 1 98.94 83 MET A O 1
ATOM 652 N N . LEU A 1 84 ? -3.588 -8.898 -3.16 1 98.88 84 LEU A N 1
ATOM 653 C CA . LEU A 1 84 ? -4.836 -8.531 -3.818 1 98.88 84 LEU A CA 1
ATOM 654 C C . LEU A 1 84 ? -5.148 -9.484 -4.965 1 98.88 84 LEU A C 1
ATOM 656 O O . LEU A 1 84 ? -6.277 -9.969 -5.086 1 98.88 84 LEU A O 1
ATOM 660 N N . PHE A 1 85 ? -4.176 -9.766 -5.75 1 98.88 85 PHE A N 1
ATOM 661 C CA . PHE A 1 85 ? -4.355 -10.688 -6.867 1 98.88 85 PHE A CA 1
ATOM 662 C C . PHE A 1 85 ? -4.809 -12.062 -6.371 1 98.88 85 PHE A C 1
ATOM 664 O O . PHE A 1 85 ? -5.789 -12.609 -6.871 1 98.88 85 PHE A O 1
ATOM 671 N N . GLU A 1 86 ? -4.074 -12.594 -5.363 1 98.62 86 GLU A N 1
ATOM 672 C CA . GLU A 1 86 ? -4.371 -13.922 -4.844 1 98.62 86 GLU A CA 1
ATOM 673 C C . GLU A 1 86 ? -5.781 -13.984 -4.262 1 98.62 86 GLU A C 1
ATOM 675 O O . GLU A 1 86 ? -6.43 -15.031 -4.309 1 98.62 86 GLU A O 1
ATOM 680 N N . CYS A 1 87 ? -6.27 -12.859 -3.791 1 98.69 87 CYS A N 1
ATOM 681 C CA . CYS A 1 87 ? -7.57 -12.789 -3.141 1 98.69 87 CYS A CA 1
ATOM 682 C C . CYS A 1 87 ? -8.664 -12.422 -4.141 1 98.69 87 CYS A C 1
ATOM 684 O O . CYS A 1 87 ? -9.828 -12.266 -3.766 1 98.69 87 CYS A O 1
ATOM 686 N N . GLY A 1 88 ? -8.281 -12.211 -5.383 1 98.5 88 GLY A N 1
ATOM 687 C CA . GLY A 1 88 ? -9.25 -11.859 -6.406 1 98.5 88 GLY A CA 1
ATOM 688 C C . GLY A 1 88 ? -9.734 -10.422 -6.305 1 98.5 88 GLY A C 1
ATOM 689 O O . GLY A 1 88 ? -10.836 -10.102 -6.758 1 98.5 88 GLY A O 1
ATOM 690 N N . VAL A 1 89 ? -9.039 -9.609 -5.672 1 98.81 89 VAL A N 1
ATOM 691 C CA . VAL A 1 89 ? -9.352 -8.188 -5.543 1 98.81 89 VAL A CA 1
ATOM 692 C C . VAL A 1 89 ? -8.617 -7.398 -6.621 1 98.81 89 VAL A C 1
ATOM 694 O O . VAL A 1 89 ? -7.41 -7.562 -6.809 1 98.81 89 VAL A O 1
ATOM 697 N N . THR A 1 90 ? -9.297 -6.516 -7.324 1 98.75 90 THR A N 1
ATOM 698 C CA . THR A 1 90 ? -8.711 -5.773 -8.43 1 98.75 90 THR A CA 1
ATOM 699 C C . THR A 1 90 ? -8.383 -4.344 -8.016 1 98.75 90 THR A C 1
ATOM 701 O O . THR A 1 90 ? -8.898 -3.852 -7.004 1 98.75 90 THR A O 1
ATOM 704 N N . PRO A 1 91 ? -7.477 -3.676 -8.773 1 98.62 91 PRO A N 1
ATOM 705 C CA . PRO A 1 91 ? -7.23 -2.25 -8.555 1 98.62 91 PRO A CA 1
ATOM 706 C C . PRO A 1 91 ? -8.508 -1.419 -8.57 1 98.62 91 PRO A C 1
ATOM 708 O O . PRO A 1 91 ? -8.641 -0.463 -7.805 1 98.62 91 PRO A O 1
ATOM 711 N N . ASP A 1 92 ? -9.406 -1.814 -9.375 1 98.44 92 ASP A N 1
ATOM 712 C CA . ASP A 1 92 ? -10.68 -1.103 -9.469 1 98.44 92 ASP A CA 1
ATOM 713 C C . ASP A 1 92 ? -11.469 -1.222 -8.172 1 98.44 92 ASP A C 1
ATOM 715 O O . ASP A 1 92 ? -12.148 -0.275 -7.758 1 98.44 92 ASP A O 1
ATOM 719 N N . ASP A 1 93 ? -11.461 -2.359 -7.566 1 98.62 93 ASP A N 1
ATOM 720 C CA . ASP A 1 93 ? -12.133 -2.537 -6.285 1 98.62 93 ASP A CA 1
ATOM 721 C C . ASP A 1 93 ? -11.609 -1.546 -5.246 1 98.62 93 ASP A C 1
ATOM 723 O O . ASP A 1 93 ? -12.391 -0.942 -4.508 1 98.62 93 ASP A O 1
ATOM 727 N N . ILE A 1 94 ? -10.289 -1.37 -5.211 1 98.69 94 ILE A N 1
ATOM 728 C CA . ILE A 1 94 ? -9.641 -0.494 -4.242 1 98.69 94 ILE A CA 1
ATOM 729 C C . ILE A 1 94 ? -9.984 0.962 -4.555 1 98.69 94 ILE A C 1
ATOM 731 O O . ILE A 1 94 ? -10.328 1.731 -3.652 1 98.69 94 ILE A O 1
ATOM 735 N N . SER A 1 95 ? -9.867 1.321 -5.871 1 98.06 95 SER A N 1
ATOM 736 C CA . SER A 1 95 ? -10.156 2.703 -6.238 1 98.06 95 SER A CA 1
ATOM 737 C C . SER A 1 95 ? -11.602 3.076 -5.91 1 98.06 95 SER A C 1
ATOM 739 O O . SER A 1 95 ? -11.875 4.199 -5.48 1 98.06 95 SER A O 1
ATOM 741 N N . ALA A 1 96 ? -12.531 2.148 -6.094 1 97.38 96 ALA A N 1
ATOM 742 C CA . ALA A 1 96 ? -13.938 2.396 -5.785 1 97.38 96 ALA A CA 1
ATOM 743 C C . ALA A 1 96 ? -14.133 2.652 -4.293 1 97.38 96 ALA A C 1
ATOM 745 O O . ALA A 1 96 ? -14.883 3.547 -3.904 1 97.38 96 ALA A O 1
ATOM 746 N N . GLU A 1 97 ? -13.477 1.887 -3.502 1 97.88 97 GLU A N 1
ATOM 747 C CA . GLU A 1 97 ? -13.57 2.07 -2.057 1 97.88 97 GLU A CA 1
ATOM 748 C C . GLU A 1 97 ? -12.977 3.408 -1.631 1 97.88 97 GLU A C 1
ATOM 750 O O . GLU A 1 97 ? -13.547 4.113 -0.797 1 97.88 97 GLU A O 1
ATOM 755 N N . LEU A 1 98 ? -11.82 3.746 -2.207 1 97.12 98 LEU A N 1
ATOM 756 C CA . LEU A 1 98 ? -11.18 5.012 -1.867 1 97.12 98 LEU A CA 1
ATOM 757 C C . LEU A 1 98 ? -12.016 6.191 -2.338 1 97.12 98 LEU A C 1
ATOM 759 O O . LEU A 1 98 ? -12.07 7.23 -1.673 1 97.12 98 LEU A O 1
ATOM 763 N N . ALA A 1 99 ? -12.617 6.039 -3.453 1 91.19 99 ALA A N 1
ATOM 764 C CA . ALA A 1 99 ? -13.508 7.074 -3.975 1 91.19 99 ALA A CA 1
ATOM 765 C C . ALA A 1 99 ? -14.672 7.32 -3.025 1 91.19 99 ALA A C 1
ATOM 767 O O . ALA A 1 99 ? -15.125 8.461 -2.869 1 91.19 99 ALA A O 1
ATOM 768 N N . ARG A 1 100 ? -15.133 6.254 -2.451 1 90.81 100 ARG A N 1
ATOM 769 C CA . ARG A 1 100 ? -16.234 6.375 -1.501 1 90.81 100 ARG A CA 1
ATOM 770 C C . ARG A 1 100 ? -15.812 7.184 -0.278 1 90.81 100 ARG A C 1
ATOM 772 O O . ARG A 1 100 ? -16.625 7.934 0.283 1 90.81 100 ARG A O 1
ATOM 779 N N . ARG A 1 101 ? -14.578 7.223 0.017 1 87.5 101 ARG A N 1
ATOM 780 C CA . ARG A 1 101 ? -14.062 7.879 1.213 1 87.5 101 ARG A CA 1
ATOM 781 C C . ARG A 1 101 ? -13.727 9.344 0.936 1 87.5 101 ARG A C 1
ATOM 783 O O . ARG A 1 101 ? -13.719 10.164 1.854 1 87.5 101 ARG A O 1
ATOM 790 N N . PHE A 1 102 ? -13.406 9.625 -0.243 1 84.81 102 PHE A N 1
ATOM 791 C CA . PHE A 1 102 ? -12.984 10.969 -0.613 1 84.81 102 PHE A CA 1
ATOM 792 C C . PHE A 1 102 ? -14.016 11.633 -1.521 1 84.81 102 PHE A C 1
ATOM 794 O O . PHE A 1 102 ? -13.656 12.375 -2.434 1 84.81 102 PHE A O 1
ATOM 801 N N . LYS A 1 103 ? -15.164 11.383 -1.319 1 67.62 103 LYS A N 1
ATOM 802 C CA . LYS A 1 103 ? -16.234 12.031 -2.068 1 67.62 103 LYS A CA 1
ATOM 803 C C . LYS A 1 103 ? -16.438 13.469 -1.615 1 67.62 103 LYS A C 1
ATOM 805 O O . LYS A 1 103 ? -16.172 13.805 -0.455 1 67.62 103 LYS A O 1
ATOM 810 N N . MET B 1 1 ? -8.891 19.5 -9.742 1 53.91 1 MET B N 1
ATOM 811 C CA . MET B 1 1 ? -8.344 18.219 -9.266 1 53.91 1 MET B CA 1
ATOM 812 C C . MET B 1 1 ? -9.234 17.062 -9.695 1 53.91 1 MET B C 1
ATOM 814 O O . MET B 1 1 ? -10.461 17.172 -9.688 1 53.91 1 MET B O 1
ATOM 818 N N . SER B 1 2 ? -8.633 16.047 -10.406 1 64.88 2 SER B N 1
ATOM 819 C CA . SER B 1 2 ? -9.5 14.961 -10.844 1 64.88 2 SER B CA 1
ATOM 820 C C . SER B 1 2 ? -10.32 14.406 -9.688 1 64.88 2 SER B C 1
ATOM 822 O O . SER B 1 2 ? -9.836 14.336 -8.555 1 64.88 2 SER B O 1
ATOM 824 N N . ASN B 1 3 ? -11.539 14.258 -9.914 1 86.62 3 ASN B N 1
ATOM 825 C CA . ASN B 1 3 ? -12.453 13.656 -8.953 1 86.62 3 ASN B CA 1
ATOM 826 C C . ASN B 1 3 ? -12.102 12.195 -8.688 1 86.62 3 ASN B C 1
ATOM 828 O O . ASN B 1 3 ? -12 11.391 -9.617 1 86.62 3 ASN B O 1
ATOM 832 N N . VAL B 1 4 ? -11.773 11.938 -7.441 1 92.38 4 VAL B N 1
ATOM 833 C CA . VAL B 1 4 ? -11.359 10.602 -7.016 1 92.38 4 VAL B CA 1
ATOM 834 C C . VAL B 1 4 ? -12.344 9.562 -7.559 1 92.38 4 VAL B C 1
ATOM 836 O O . VAL B 1 4 ? -11.938 8.477 -7.973 1 92.38 4 VAL B O 1
ATOM 839 N N . SER B 1 5 ? -13.57 9.922 -7.77 1 91.62 5 SER B N 1
ATOM 840 C CA . SER B 1 5 ? -14.633 9 -8.141 1 91.62 5 SER B CA 1
ATOM 841 C C . SER B 1 5 ? -14.531 8.602 -9.609 1 91.62 5 SER B C 1
ATOM 843 O O . SER B 1 5 ? -15.125 7.605 -10.031 1 91.62 5 SER B O 1
ATOM 845 N N . GLU B 1 6 ? -13.742 9.227 -10.328 1 92.25 6 GLU B N 1
ATOM 846 C CA . GLU B 1 6 ? -13.672 8.984 -11.766 1 92.25 6 GLU B CA 1
ATOM 847 C C . GLU B 1 6 ? -12.453 8.148 -12.133 1 92.25 6 GLU B C 1
ATOM 849 O O . GLU B 1 6 ? -12.273 7.777 -13.289 1 92.25 6 GLU B O 1
ATOM 854 N N . ILE B 1 7 ? -11.664 7.898 -11.172 1 95.19 7 ILE B N 1
ATOM 855 C CA . ILE B 1 7 ? -10.422 7.176 -11.438 1 95.19 7 ILE B CA 1
ATOM 856 C C . ILE B 1 7 ? -10.617 5.691 -11.133 1 95.19 7 ILE B C 1
ATOM 858 O O . ILE B 1 7 ? -10.773 5.309 -9.969 1 95.19 7 ILE B O 1
ATOM 862 N N . PRO B 1 8 ? -10.57 4.812 -12.172 1 95.12 8 PRO B N 1
ATOM 863 C CA . PRO B 1 8 ? -10.961 3.412 -12 1 95.12 8 PRO B CA 1
ATOM 864 C C . PRO B 1 8 ? -9.766 2.492 -11.758 1 95.12 8 PRO B C 1
ATOM 866 O O . PRO B 1 8 ? -9.703 1.396 -12.32 1 95.12 8 PRO B O 1
ATOM 869 N N . ASP B 1 9 ? -8.727 2.992 -11.117 1 97.69 9 ASP B N 1
ATOM 870 C CA . ASP B 1 9 ? -7.57 2.15 -10.836 1 97.69 9 ASP B CA 1
ATOM 871 C C . ASP B 1 9 ? -6.66 2.803 -9.797 1 97.69 9 ASP B C 1
ATOM 873 O O . ASP B 1 9 ? -7.055 3.766 -9.133 1 97.69 9 ASP B O 1
ATOM 877 N N . LEU B 1 10 ? -5.508 2.26 -9.578 1 98.38 10 LEU B N 1
ATOM 878 C CA . LEU B 1 10 ? -4.668 2.662 -8.453 1 98.38 10 LEU B CA 1
ATOM 879 C C . LEU B 1 10 ? -4.02 4.016 -8.719 1 98.38 10 LEU B C 1
ATOM 881 O O . LEU B 1 10 ? -3.414 4.605 -7.82 1 98.38 10 LEU B O 1
ATOM 885 N N . SER B 1 11 ? -4.246 4.562 -9.938 1 97.69 11 SER B N 1
ATOM 886 C CA . SER B 1 11 ? -3.795 5.93 -10.164 1 97.69 11 SER B CA 1
ATOM 887 C C . SER B 1 11 ? -4.52 6.91 -9.25 1 97.69 11 SER B C 1
ATOM 889 O O . SER B 1 11 ? -4.07 8.047 -9.07 1 97.69 11 SER B O 1
ATOM 891 N N . VAL B 1 12 ? -5.586 6.484 -8.633 1 98.06 12 VAL B N 1
ATOM 892 C CA . VAL B 1 12 ? -6.332 7.277 -7.664 1 98.06 12 VAL B CA 1
ATOM 893 C C . VAL B 1 12 ? -5.418 7.656 -6.5 1 98.06 12 VAL B C 1
ATOM 895 O O . VAL B 1 12 ? -5.605 8.703 -5.871 1 98.06 12 VAL B O 1
ATOM 898 N N . LEU B 1 13 ? -4.422 6.848 -6.238 1 98.56 13 LEU B N 1
ATOM 899 C CA . LEU B 1 13 ? -3.512 7.074 -5.121 1 98.56 13 LEU B CA 1
ATOM 900 C C . LEU B 1 13 ? -2.727 8.367 -5.312 1 98.56 13 LEU B C 1
ATOM 902 O O . LEU B 1 13 ? -2.404 9.055 -4.344 1 98.56 13 LEU B O 1
ATOM 906 N N . ASN B 1 14 ? -2.461 8.734 -6.578 1 98.38 14 ASN B N 1
ATOM 907 C CA . ASN B 1 14 ? -1.808 10.008 -6.852 1 98.38 14 ASN B CA 1
ATOM 908 C C . ASN B 1 14 ? -2.699 11.188 -6.469 1 98.38 14 ASN B C 1
ATOM 910 O O . ASN B 1 14 ? -2.219 12.18 -5.922 1 98.38 14 ASN B O 1
ATOM 914 N N . THR B 1 15 ? -3.916 11.008 -6.789 1 97.75 15 THR B N 1
ATOM 915 C CA . THR B 1 15 ? -4.871 12.062 -6.449 1 97.75 15 THR B CA 1
ATOM 916 C C . THR B 1 15 ? -5.012 12.195 -4.938 1 97.75 15 THR B C 1
ATOM 918 O O . THR B 1 15 ? -5.062 13.305 -4.406 1 97.75 15 THR B O 1
ATOM 921 N N . ILE B 1 16 ? -5.066 11.117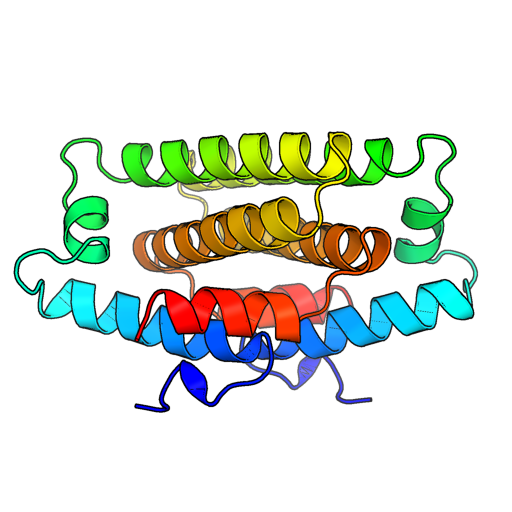 -4.281 1 98.06 16 ILE B N 1
ATOM 922 C CA . ILE B 1 16 ? -5.195 11.133 -2.83 1 98.06 16 ILE B CA 1
ATOM 923 C C . ILE B 1 16 ? -3.945 11.75 -2.207 1 98.06 16 ILE B C 1
ATOM 925 O O . ILE B 1 16 ? -4.035 12.523 -1.253 1 98.06 16 ILE B O 1
ATOM 929 N N . TYR B 1 17 ? -2.74 11.453 -2.719 1 98.38 17 TYR B N 1
ATOM 930 C CA . TYR B 1 17 ? -1.512 12.07 -2.234 1 98.38 17 TYR B CA 1
ATOM 931 C C . TYR B 1 17 ? -1.58 13.586 -2.357 1 98.38 17 TYR B C 1
ATOM 933 O O . TYR B 1 17 ?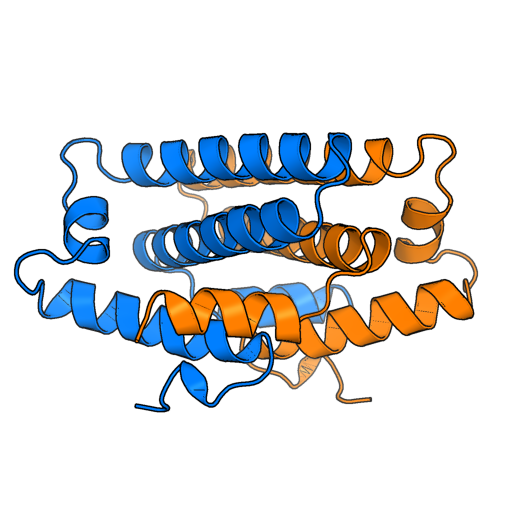 -1.197 14.312 -1.435 1 98.38 17 TYR B O 1
ATOM 941 N N . LYS B 1 18 ? -2.086 14.031 -3.465 1 97.81 18 LYS B N 1
ATOM 942 C CA . LYS B 1 18 ? -2.229 15.469 -3.68 1 97.81 18 LYS B CA 1
ATOM 943 C C . LYS B 1 18 ? -3.223 16.078 -2.695 1 97.81 18 LYS B C 1
ATOM 945 O O . LYS B 1 18 ? -3.033 17.203 -2.225 1 97.81 18 LYS B O 1
ATOM 950 N N . ILE B 1 19 ? -4.27 15.391 -2.436 1 97.06 19 ILE B N 1
ATOM 951 C CA . ILE B 1 19 ? -5.258 15.836 -1.461 1 97.06 19 ILE B CA 1
ATOM 952 C C . ILE B 1 19 ? -4.605 15.953 -0.084 1 97.06 19 ILE B C 1
ATOM 954 O O . ILE B 1 19 ? -4.824 16.938 0.63 1 97.06 19 ILE B O 1
ATOM 958 N N . ILE B 1 20 ? -3.836 14.977 0.296 1 97.56 20 ILE B N 1
ATOM 959 C CA . ILE B 1 20 ? -3.123 14.992 1.569 1 97.56 20 ILE B CA 1
ATOM 960 C C . ILE B 1 20 ? -2.211 16.219 1.636 1 97.56 20 ILE B C 1
ATOM 962 O O . ILE B 1 20 ? -2.17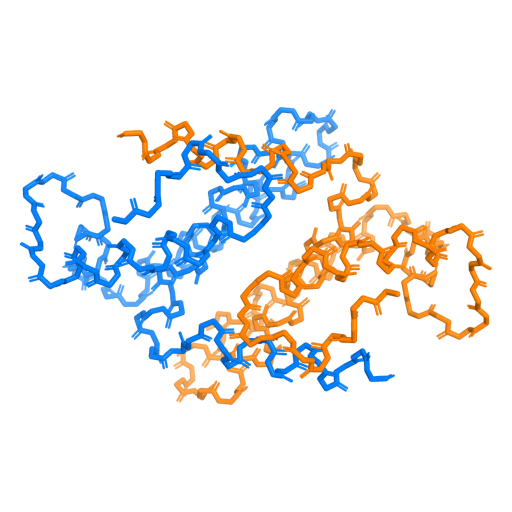6 16.922 2.648 1 97.56 20 ILE B O 1
ATOM 966 N N . GLU B 1 21 ? -1.479 16.453 0.568 1 97.75 21 GLU B N 1
ATOM 967 C CA . GLU B 1 21 ? -0.605 17.609 0.484 1 97.75 21 GLU B CA 1
ATOM 968 C C . GLU B 1 21 ? -1.392 18.906 0.675 1 97.75 21 GLU B C 1
ATOM 970 O O . GLU B 1 21 ? -0.986 19.781 1.448 1 97.75 21 GLU B O 1
ATOM 975 N N . GLU B 1 22 ? -2.438 18.984 -0.025 1 97 22 GLU B N 1
ATOM 976 C CA . GLU B 1 22 ? -3.285 20.172 0.059 1 97 22 GLU B CA 1
ATOM 977 C C . GLU B 1 22 ? -3.824 20.375 1.473 1 97 22 GLU B C 1
ATOM 979 O O . GLU B 1 22 ? -3.795 21.484 2.008 1 97 22 GLU B O 1
ATOM 984 N N . ARG B 1 23 ? -4.316 19.312 2.078 1 96.38 23 ARG B N 1
ATOM 985 C CA . ARG B 1 23 ? -4.934 19.406 3.398 1 96.38 23 ARG B CA 1
ATOM 986 C C . ARG B 1 23 ? -3.891 19.703 4.473 1 96.38 23 ARG B C 1
ATOM 988 O O . ARG B 1 23 ? -4.207 20.281 5.512 1 96.38 23 ARG B O 1
ATOM 995 N N . SER B 1 24 ? -2.691 19.234 4.227 1 97.12 24 SER B N 1
ATOM 996 C CA . SER B 1 24 ? -1.612 19.562 5.156 1 97.12 24 SER B CA 1
ATOM 997 C C . SER B 1 24 ? -1.369 21.062 5.215 1 97.12 24 SER B C 1
ATOM 999 O O . SER B 1 24 ? -0.931 21.594 6.242 1 97.12 24 SER B O 1
ATOM 1001 N N . GLN B 1 25 ? -1.658 21.688 4.117 1 97.06 25 GLN B N 1
ATOM 1002 C CA . GLN B 1 25 ? -1.429 23.125 4.012 1 97.06 25 GLN B CA 1
ATOM 1003 C C . GLN B 1 25 ? -2.648 23.906 4.484 1 97.06 25 GLN B C 1
ATOM 1005 O O . GLN B 1 25 ? -2.514 24.906 5.211 1 97.06 25 GLN B O 1
ATOM 1010 N N . THR B 1 26 ? -3.824 23.484 4.133 1 97.25 26 THR B N 1
ATOM 1011 C CA . THR B 1 26 ? -5.047 24.25 4.379 1 97.25 26 THR B CA 1
ATOM 1012 C C . THR B 1 26 ? -5.641 23.891 5.738 1 97.25 26 THR B C 1
ATOM 1014 O O . THR B 1 26 ? -6.406 24.672 6.312 1 97.25 26 THR B O 1
ATOM 1017 N N . GLN B 1 27 ? -5.43 22.703 6.219 1 95.62 27 GLN B N 1
ATOM 1018 C CA . GLN B 1 27 ? -5.875 22.188 7.508 1 95.62 27 GLN B CA 1
ATOM 1019 C C . GLN B 1 27 ? -7.352 22.5 7.742 1 95.62 27 GLN B C 1
ATOM 1021 O O . GLN B 1 27 ? -7.719 23.047 8.781 1 95.62 27 GLN B O 1
ATOM 1026 N N . PRO B 1 28 ? -8.172 22.078 6.816 1 95.19 28 PRO B N 1
ATOM 1027 C CA . PRO B 1 28 ? -9.586 22.406 7.02 1 95.19 28 PRO B CA 1
ATOM 1028 C C . PRO B 1 28 ? -10.156 21.781 8.289 1 95.19 28 PRO B C 1
ATOM 1030 O O . PRO B 1 28 ? -9.719 20.703 8.711 1 95.19 28 PRO B O 1
ATOM 1033 N N . GLU B 1 29 ? -11.133 22.406 8.875 1 94.5 29 GLU B N 1
ATOM 1034 C CA . GLU B 1 29 ? -11.789 21.906 10.078 1 94.5 29 GLU B CA 1
ATOM 1035 C C . GLU B 1 29 ? -12.375 20.516 9.844 1 94.5 29 GLU B C 1
ATOM 1037 O O . GLU B 1 29 ? -12.977 20.25 8.805 1 94.5 29 GLU B O 1
ATOM 1042 N N . GLY B 1 30 ? -12.062 19.625 10.781 1 94.94 30 GLY B N 1
ATOM 1043 C CA . GLY B 1 30 ? -12.641 18.281 10.719 1 94.94 30 GLY B CA 1
ATOM 1044 C C . GLY B 1 30 ? -11.883 17.344 9.812 1 94.94 30 GLY B C 1
ATOM 1045 O O . GLY B 1 30 ? -12.289 16.203 9.609 1 94.94 30 GLY B O 1
ATOM 1046 N N . SER B 1 31 ? -10.867 17.844 9.25 1 95 31 SER B N 1
ATOM 1047 C CA . SER B 1 31 ? -10.062 17.016 8.352 1 95 31 SER B CA 1
ATOM 1048 C C . SER B 1 31 ? -9.336 15.914 9.109 1 95 31 SER B C 1
ATOM 1050 O O . SER B 1 31 ? -8.555 16.188 10.023 1 95 31 SER B O 1
ATOM 1052 N N . TYR B 1 32 ? -9.602 14.695 8.648 1 96.62 32 TYR B N 1
ATOM 1053 C CA . TYR B 1 32 ? -8.938 13.539 9.234 1 96.62 32 TYR B CA 1
ATOM 1054 C C . TYR B 1 32 ? -7.441 13.578 8.961 1 96.62 32 TYR B C 1
ATOM 1056 O O . TYR B 1 32 ? -6.633 13.234 9.828 1 96.62 32 TYR B O 1
ATOM 1064 N N . VAL B 1 33 ? -7.023 14.008 7.781 1 97.62 33 VAL B N 1
ATOM 1065 C CA . VAL B 1 33 ? -5.613 14.141 7.43 1 97.62 33 VAL B CA 1
ATOM 1066 C C . VAL B 1 33 ? -4.938 15.133 8.375 1 97.62 33 VAL B C 1
ATOM 1068 O O . VAL B 1 33 ? -3.883 14.836 8.945 1 97.62 33 VAL B O 1
ATOM 1071 N N . SER B 1 34 ? -5.594 16.281 8.57 1 97.12 34 SER B N 1
ATOM 1072 C CA . SER B 1 34 ? -5.047 17.281 9.461 1 97.12 34 SER B CA 1
ATOM 1073 C C . SER B 1 34 ? -4.902 16.75 10.883 1 97.12 34 SER B C 1
ATOM 1075 O O . SER B 1 34 ? -3.896 17.016 11.547 1 97.12 34 SER B O 1
ATOM 1077 N N . ALA B 1 35 ? -5.91 16.016 11.312 1 97.88 35 ALA B N 1
ATOM 1078 C CA . ALA B 1 35 ? -5.883 15.445 12.656 1 97.88 35 ALA B CA 1
ATOM 1079 C C . ALA B 1 35 ? -4.707 14.477 12.812 1 97.88 35 ALA B C 1
ATOM 1081 O O . ALA B 1 35 ? -4.043 14.469 13.852 1 97.88 35 ALA B O 1
ATOM 1082 N N . LEU B 1 36 ? -4.445 13.672 11.836 1 98.25 36 LEU B N 1
ATOM 1083 C CA . LEU B 1 36 ? -3.334 12.727 11.883 1 98.25 36 LEU B CA 1
ATOM 1084 C C . LEU B 1 36 ? -1.997 13.461 11.922 1 98.25 36 LEU B C 1
ATOM 1086 O O . LEU B 1 36 ? -1.137 13.156 12.75 1 98.25 36 LEU B O 1
ATOM 1090 N N . LEU B 1 37 ? -1.875 14.43 11.086 1 98.06 37 LEU B N 1
ATOM 1091 C CA . LEU B 1 37 ? -0.606 15.125 10.914 1 98.06 37 LEU B CA 1
ATOM 1092 C C . LEU B 1 37 ? -0.288 15.992 12.133 1 98.06 37 LEU B C 1
ATOM 1094 O O . LEU B 1 37 ? 0.882 16.219 12.445 1 98.06 37 LEU B O 1
ATOM 1098 N N . ASN B 1 38 ? -1.354 16.344 12.797 1 97.75 38 ASN B N 1
ATOM 1099 C CA . ASN B 1 38 ? -1.163 17.234 13.93 1 97.75 38 ASN B CA 1
ATOM 1100 C C . ASN B 1 38 ? -1.293 16.5 15.266 1 97.75 38 ASN B C 1
ATOM 1102 O O . ASN B 1 38 ? -1.252 17.109 16.328 1 97.75 38 ASN B O 1
ATOM 1106 N N . ASP B 1 39 ? -1.509 15.211 15.156 1 98.44 39 ASP B N 1
ATOM 1107 C CA . ASP B 1 39 ? -1.646 14.438 16.391 1 98.44 39 ASP B CA 1
ATOM 1108 C C . ASP B 1 39 ? -0.434 14.641 17.297 1 98.44 39 ASP B C 1
ATOM 1110 O O . ASP B 1 39 ? 0.705 14.664 16.828 1 98.44 39 ASP B O 1
ATOM 1114 N N . PRO B 1 40 ? -0.652 14.758 18.641 1 98.5 40 PRO B N 1
ATOM 1115 C CA . PRO B 1 40 ? 0.464 14.992 19.562 1 98.5 40 PRO B CA 1
ATOM 1116 C C . PRO B 1 40 ? 1.479 13.852 19.562 1 98.5 40 PRO B C 1
ATOM 1118 O O . PRO B 1 40 ? 2.643 14.055 19.906 1 98.5 40 PRO B O 1
ATOM 1121 N N . LYS B 1 41 ? 1.127 12.672 19.141 1 98.56 41 LYS B N 1
ATOM 1122 C CA . LYS B 1 41 ? 2.039 11.539 19.062 1 98.56 41 LYS B CA 1
ATOM 1123 C C . LYS B 1 41 ? 2.971 11.664 17.859 1 98.56 41 LYS B C 1
ATOM 1125 O O . LYS B 1 41 ? 3.922 10.891 17.719 1 98.56 41 LYS B O 1
ATOM 1130 N N . GLY B 1 42 ? 2.658 12.625 17.016 1 97.88 42 GLY B N 1
ATOM 1131 C CA . GLY B 1 42 ? 3.479 12.797 15.836 1 97.88 42 GLY B CA 1
ATOM 1132 C C . GLY B 1 42 ? 3.438 11.609 14.891 1 97.88 42 GLY B C 1
ATOM 1133 O O . GLY B 1 42 ? 2.365 11.062 14.625 1 97.88 42 GLY B O 1
ATOM 1134 N N . ILE B 1 43 ? 4.605 11.242 14.336 1 98.5 43 ILE B N 1
ATOM 1135 C CA . ILE B 1 43 ? 4.742 10.172 13.344 1 98.5 43 ILE B CA 1
ATOM 1136 C C . ILE B 1 43 ? 4.27 8.852 13.945 1 98.5 43 ILE B C 1
ATOM 1138 O O . ILE B 1 43 ? 3.795 7.973 13.227 1 98.5 43 ILE B O 1
ATOM 1142 N N . ASN B 1 44 ? 4.305 8.719 15.305 1 98.88 44 ASN B N 1
ATOM 1143 C CA . ASN B 1 44 ? 3.883 7.484 15.953 1 98.88 44 ASN B CA 1
ATOM 1144 C C . ASN B 1 44 ? 2.402 7.203 15.719 1 98.88 44 ASN B C 1
ATOM 1146 O O . ASN B 1 44 ? 2 6.047 15.578 1 98.88 44 ASN B O 1
ATOM 1150 N N . LYS B 1 45 ? 1.643 8.242 15.703 1 98.88 45 LYS B N 1
ATOM 1151 C CA . LYS B 1 45 ? 0.216 8.055 15.461 1 98.88 45 LYS B CA 1
ATOM 1152 C C . LYS B 1 45 ? -0.032 7.465 14.078 1 98.88 45 LYS B C 1
ATOM 1154 O O . LYS B 1 45 ? -0.85 6.555 13.922 1 98.88 45 LYS B O 1
ATOM 1159 N N . ILE B 1 46 ? 0.608 7.992 13.141 1 98.88 46 ILE B N 1
ATOM 1160 C CA . ILE B 1 46 ? 0.477 7.52 11.766 1 98.88 46 ILE B CA 1
ATOM 1161 C C . ILE B 1 46 ? 0.944 6.066 11.672 1 98.88 46 ILE B C 1
ATOM 1163 O O . ILE B 1 46 ? 0.262 5.227 11.078 1 98.88 46 ILE B O 1
ATOM 1167 N N . LEU B 1 47 ? 2.059 5.754 12.305 1 98.94 47 LEU B N 1
ATOM 1168 C CA . LEU B 1 47 ? 2.629 4.414 12.25 1 98.94 47 LEU B CA 1
ATOM 1169 C C . LEU B 1 47 ? 1.744 3.418 12.992 1 98.94 47 LEU B C 1
ATOM 1171 O O . LEU B 1 47 ? 1.647 2.254 12.602 1 98.94 47 LEU B O 1
ATOM 1175 N N . GLU B 1 48 ? 1.187 3.836 14.086 1 98.94 48 GLU B N 1
ATOM 1176 C CA . GLU B 1 48 ? 0.202 3 14.773 1 98.94 48 GLU B CA 1
ATOM 1177 C C . GLU B 1 48 ? -0.927 2.596 13.828 1 98.94 48 GLU B C 1
ATOM 1179 O O . GLU B 1 48 ? -1.329 1.431 13.797 1 98.94 48 GLU B O 1
ATOM 1184 N N . LYS B 1 49 ? -1.394 3.527 13.062 1 98.94 49 LYS B N 1
ATOM 1185 C CA . LYS B 1 49 ? -2.48 3.229 12.133 1 98.94 49 LYS B CA 1
ATOM 1186 C C . LYS B 1 49 ? -2.014 2.293 11.023 1 98.94 49 LYS B C 1
ATOM 1188 O O . LYS B 1 49 ? -2.746 1.389 10.617 1 98.94 49 LYS B O 1
ATOM 1193 N N . VAL B 1 50 ? -0.804 2.477 10.516 1 98.94 50 VAL B N 1
ATOM 1194 C CA . VAL B 1 50 ? -0.258 1.569 9.516 1 98.94 50 VAL B CA 1
ATOM 1195 C C . VAL B 1 50 ? -0.227 0.146 10.062 1 98.94 50 VAL B C 1
ATOM 1197 O O . VAL B 1 50 ? -0.678 -0.793 9.406 1 98.94 50 VAL B O 1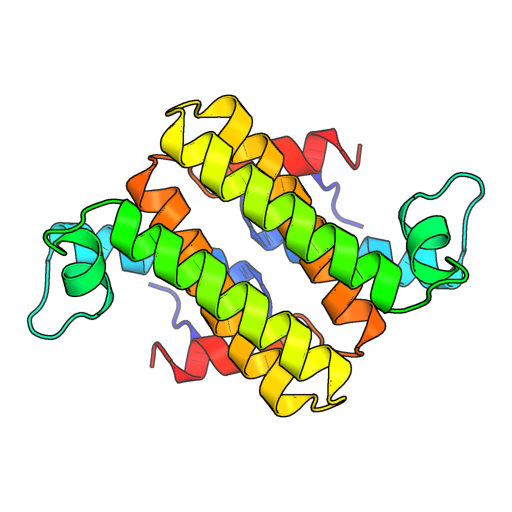
ATOM 1200 N N . GLY B 1 51 ? 0.287 0.011 11.258 1 98.94 51 GLY B N 1
ATOM 1201 C CA . GLY B 1 51 ? 0.32 -1.298 11.883 1 98.94 51 GLY B CA 1
ATOM 1202 C C . GLY B 1 51 ? -1.06 -1.889 12.109 1 98.94 51 GLY B C 1
ATOM 1203 O O . GLY B 1 51 ? -1.283 -3.072 11.844 1 98.94 51 GLY B O 1
ATOM 1204 N N . GLU B 1 52 ? -1.979 -1.084 12.602 1 98.94 52 GLU B N 1
ATOM 1205 C CA . GLU B 1 52 ? -3.348 -1.523 12.859 1 98.94 52 GLU B CA 1
ATOM 1206 C C . GLU B 1 52 ? -4.027 -1.993 11.57 1 98.94 52 GLU B C 1
ATOM 1208 O O . GLU B 1 52 ? -4.555 -3.105 11.516 1 98.94 52 GLU B O 1
ATOM 1213 N N . GLU B 1 53 ? -3.965 -1.163 10.578 1 98.88 53 GLU B N 1
ATOM 1214 C CA . GLU B 1 53 ? -4.648 -1.512 9.336 1 98.88 53 GLU B CA 1
ATOM 1215 C C . GLU B 1 53 ? -4.004 -2.727 8.672 1 98.88 53 GLU B C 1
ATOM 1217 O O . GLU B 1 53 ? -4.688 -3.525 8.031 1 98.88 53 GLU B O 1
ATOM 1222 N N . THR B 1 54 ? -2.674 -2.906 8.828 1 98.94 54 THR B N 1
ATOM 1223 C CA . THR B 1 54 ? -2.02 -4.109 8.328 1 98.94 54 THR B CA 1
ATOM 1224 C C . THR B 1 54 ? -2.596 -5.355 8.992 1 98.94 54 THR B C 1
ATOM 1226 O O . THR B 1 54 ? -2.961 -6.316 8.312 1 98.94 54 THR B O 1
ATOM 1229 N N . THR B 1 55 ? -2.664 -5.312 10.305 1 98.94 55 THR B N 1
ATOM 1230 C CA . THR B 1 55 ? -3.217 -6.438 11.047 1 98.94 55 THR B CA 1
ATOM 1231 C C . THR B 1 55 ? -4.648 -6.723 10.617 1 98.94 55 THR B C 1
ATOM 1233 O O . THR B 1 55 ? -5.016 -7.879 10.391 1 98.94 55 THR B O 1
ATOM 1236 N N . GLU B 1 56 ? -5.434 -5.664 10.438 1 98.94 56 GLU B N 1
ATOM 1237 C CA . GLU B 1 56 ? -6.824 -5.84 10.023 1 98.94 56 GLU B CA 1
ATOM 1238 C C . GLU B 1 56 ? -6.918 -6.402 8.609 1 98.94 56 GLU B C 1
ATOM 1240 O O . GLU B 1 56 ? -7.812 -7.195 8.305 1 98.94 56 GLU B O 1
ATOM 1245 N N . THR B 1 57 ? -6.062 -6 7.754 1 98.94 57 THR B N 1
ATOM 1246 C CA . THR B 1 57 ? -6 -6.555 6.406 1 98.94 57 THR B CA 1
ATOM 1247 C C . THR B 1 57 ? -5.703 -8.047 6.453 1 98.94 57 THR B C 1
ATOM 1249 O O . THR B 1 57 ? -6.395 -8.844 5.816 1 98.94 57 THR B O 1
ATOM 1252 N N . ILE B 1 58 ? -4.691 -8.43 7.23 1 98.94 58 ILE B N 1
ATOM 1253 C CA . ILE B 1 58 ? -4.293 -9.828 7.352 1 98.94 58 ILE B CA 1
ATOM 1254 C C . ILE B 1 58 ? -5.461 -10.656 7.883 1 98.94 58 ILE B C 1
ATOM 1256 O O . ILE B 1 58 ? -5.77 -11.719 7.344 1 98.94 58 ILE B O 1
ATOM 1260 N N . ILE B 1 59 ? -6.133 -10.156 8.891 1 98.94 59 ILE B N 1
ATOM 1261 C CA . ILE B 1 59 ? -7.281 -10.836 9.484 1 98.94 59 ILE B CA 1
ATOM 1262 C C . ILE B 1 59 ? -8.391 -10.984 8.445 1 98.94 59 ILE B C 1
ATOM 1264 O O . ILE B 1 59 ? -8.977 -12.062 8.305 1 98.94 59 ILE B O 1
ATOM 1268 N N . ALA B 1 60 ? -8.68 -9.914 7.695 1 98.88 60 ALA B N 1
ATOM 1269 C CA . ALA B 1 60 ? -9.719 -9.953 6.668 1 98.88 60 ALA B CA 1
ATOM 1270 C C . ALA B 1 60 ? -9.422 -11.031 5.629 1 98.88 60 ALA B C 1
ATOM 1272 O O . ALA B 1 60 ? -10.328 -11.734 5.188 1 98.88 60 ALA B O 1
ATOM 1273 N N . VAL B 1 61 ? -8.156 -11.148 5.223 1 98.94 61 VAL B N 1
ATOM 1274 C CA . VAL B 1 61 ? -7.758 -12.148 4.238 1 98.94 61 VAL B CA 1
ATOM 1275 C C . VAL B 1 61 ? -7.977 -13.547 4.809 1 98.94 61 VAL B C 1
ATOM 1277 O O . VAL B 1 61 ? -8.547 -14.414 4.141 1 98.94 61 VAL B O 1
ATOM 1280 N N . LYS B 1 62 ? -7.562 -13.742 6.059 1 98.81 62 LYS B N 1
ATOM 1281 C CA . LYS B 1 62 ? -7.703 -15.047 6.695 1 98.81 62 LYS B CA 1
ATOM 1282 C C . LYS B 1 62 ? -9.172 -15.406 6.898 1 98.81 62 LYS B C 1
ATOM 1284 O O . LYS B 1 62 ? -9.539 -16.578 6.84 1 98.81 62 LYS B O 1
ATOM 1289 N N . ASP B 1 63 ? -9.984 -14.43 7.059 1 98.62 63 ASP B N 1
ATOM 1290 C CA . ASP B 1 63 ? -11.422 -14.648 7.23 1 98.62 63 ASP B CA 1
ATOM 1291 C C . ASP B 1 63 ? -12.102 -14.906 5.887 1 98.62 63 ASP B C 1
ATOM 1293 O O . ASP B 1 63 ? -13.25 -15.344 5.848 1 98.62 63 ASP B O 1
ATOM 1297 N N . GLY B 1 64 ? -11.453 -14.617 4.812 1 97.69 64 GLY B N 1
ATOM 1298 C CA . GLY B 1 64 ? -11.992 -14.852 3.48 1 97.69 64 GLY B CA 1
ATOM 1299 C C . GLY B 1 64 ? -13.117 -13.906 3.117 1 97.69 64 GLY B C 1
ATOM 1300 O O . GLY B 1 64 ? -14.023 -14.266 2.369 1 97.69 64 GLY B O 1
ATOM 1301 N N . ASN B 1 65 ? -13.094 -12.695 3.666 1 97.12 65 ASN B N 1
ATOM 1302 C CA . ASN B 1 65 ? -14.117 -11.68 3.424 1 97.12 65 ASN B CA 1
ATOM 1303 C C . ASN B 1 65 ? -13.633 -10.625 2.432 1 97.12 65 ASN B C 1
ATOM 1305 O O . ASN B 1 65 ? -13.016 -9.633 2.824 1 97.12 65 ASN B O 1
ATOM 1309 N N . LYS B 1 66 ? -14.062 -10.773 1.174 1 98.19 66 LYS B N 1
ATOM 1310 C CA . LYS B 1 66 ? -13.547 -9.922 0.107 1 98.19 66 LYS B CA 1
ATOM 1311 C C . LYS B 1 66 ? -13.852 -8.453 0.377 1 98.19 66 LYS B C 1
ATOM 1313 O O . LYS B 1 66 ? -13.016 -7.586 0.138 1 98.19 66 LYS B O 1
ATOM 1318 N N . GLU B 1 67 ? -15.062 -8.148 0.8 1 98.38 67 GLU B N 1
ATOM 1319 C CA . GLU B 1 67 ? -15.445 -6.77 1.086 1 98.38 67 GLU B CA 1
ATOM 1320 C C . GLU B 1 67 ? -14.547 -6.156 2.158 1 98.38 67 GLU B C 1
ATOM 1322 O O . GLU B 1 67 ? -14.125 -5.004 2.039 1 98.38 67 GLU B O 1
ATOM 1327 N N . GLU B 1 68 ? -14.305 -6.949 3.164 1 98.75 68 GLU B N 1
ATOM 1328 C CA . GLU B 1 68 ? -13.445 -6.461 4.242 1 98.75 68 GLU B CA 1
ATOM 1329 C C . GLU B 1 68 ? -12 -6.336 3.783 1 98.75 68 GLU B C 1
ATOM 1331 O O . GLU B 1 68 ? -11.273 -5.449 4.234 1 98.75 68 GLU B O 1
ATOM 1336 N N . ILE B 1 69 ? -11.531 -7.277 2.922 1 98.94 69 ILE B N 1
ATOM 1337 C CA . ILE B 1 69 ? -10.188 -7.168 2.357 1 98.94 69 ILE B CA 1
ATOM 1338 C C . ILE B 1 69 ? -10.047 -5.832 1.633 1 98.94 69 ILE B C 1
ATOM 1340 O O . ILE B 1 69 ? -9.078 -5.102 1.851 1 98.94 69 ILE B O 1
ATOM 1344 N N . VAL B 1 70 ? -11.016 -5.469 0.825 1 98.88 70 VAL B N 1
ATOM 1345 C CA . VAL B 1 70 ? -11.008 -4.223 0.069 1 98.88 70 VAL B CA 1
ATOM 1346 C C . VAL B 1 70 ? -11.008 -3.035 1.029 1 98.88 70 VAL B C 1
ATOM 1348 O O . VAL B 1 70 ? -10.219 -2.102 0.875 1 98.88 70 VAL B O 1
ATOM 1351 N N . TYR B 1 71 ? -11.797 -3.105 2.039 1 98.75 71 TYR B N 1
ATOM 1352 C CA . TYR B 1 71 ? -11.953 -2.018 2.996 1 98.75 71 TYR B CA 1
ATOM 1353 C C . TYR B 1 71 ? -10.664 -1.779 3.77 1 98.75 71 TYR B C 1
ATOM 1355 O O . TYR B 1 71 ? -10.141 -0.662 3.793 1 98.75 71 TYR B O 1
ATOM 1363 N N . GLU B 1 72 ? -10.117 -2.852 4.281 1 98.88 72 GLU B N 1
ATOM 1364 C CA . GLU B 1 72 ? -8.945 -2.719 5.148 1 98.88 72 GLU B CA 1
ATOM 1365 C C . GLU B 1 72 ? -7.695 -2.402 4.336 1 98.88 72 GLU B C 1
ATOM 1367 O O . GLU B 1 72 ? -6.824 -1.657 4.793 1 98.88 72 GLU B O 1
ATOM 1372 N N . THR B 1 73 ? -7.602 -3.008 3.174 1 98.94 73 THR B N 1
ATOM 1373 C CA . THR B 1 73 ? -6.453 -2.695 2.332 1 98.94 73 THR B CA 1
ATOM 1374 C C . THR B 1 73 ? -6.508 -1.246 1.856 1 98.94 73 THR B C 1
ATOM 1376 O O . THR B 1 73 ? -5.477 -0.572 1.781 1 98.94 73 THR B O 1
ATOM 1379 N N . SER B 1 74 ? -7.691 -0.738 1.559 1 98.88 74 SER B N 1
ATOM 1380 C CA . SER B 1 74 ? -7.844 0.664 1.183 1 98.88 74 SER B CA 1
ATOM 1381 C C . SER B 1 74 ? -7.43 1.59 2.32 1 98.88 74 SER B C 1
ATOM 1383 O O . SER B 1 74 ? -6.754 2.596 2.096 1 98.88 74 SER B O 1
ATOM 1385 N N . ASP B 1 75 ? -7.848 1.274 3.508 1 98.75 75 ASP B N 1
ATOM 1386 C CA . ASP B 1 75 ? -7.469 2.059 4.68 1 98.75 75 ASP B CA 1
ATOM 1387 C C . ASP B 1 75 ? -5.957 2.023 4.898 1 98.75 75 ASP B C 1
ATOM 1389 O O . ASP B 1 75 ? -5.352 3.043 5.23 1 98.75 75 ASP B O 1
ATOM 1393 N N . LEU B 1 76 ? -5.355 0.851 4.68 1 98.94 76 LEU B N 1
ATOM 1394 C CA . LEU B 1 76 ? -3.906 0.717 4.801 1 98.94 76 LEU B CA 1
ATOM 1395 C C . LEU B 1 76 ? -3.193 1.583 3.766 1 98.94 76 LEU B C 1
ATOM 1397 O O . LEU B 1 76 ? -2.25 2.305 4.098 1 98.94 76 LEU B O 1
ATOM 1401 N N . LEU B 1 77 ? -3.646 1.548 2.545 1 98.88 77 LEU B N 1
ATOM 1402 C CA . LEU B 1 77 ? -3.039 2.342 1.48 1 98.88 77 LEU B CA 1
ATOM 1403 C C . LEU B 1 77 ? -3.162 3.832 1.777 1 98.88 77 LEU B C 1
ATOM 1405 O O . LEU B 1 77 ? -2.213 4.59 1.568 1 98.88 77 LEU B O 1
ATOM 1409 N N . PHE B 1 78 ? -4.266 4.242 2.307 1 98.81 78 PHE B N 1
ATOM 1410 C CA . PHE B 1 78 ? -4.461 5.637 2.686 1 98.81 78 PHE B CA 1
ATOM 1411 C C . PHE B 1 78 ? -3.445 6.059 3.738 1 98.81 78 PHE B C 1
ATOM 1413 O O . PHE B 1 78 ? -2.771 7.082 3.582 1 98.81 78 PHE B O 1
ATOM 1420 N N . HIS B 1 79 ? -3.293 5.277 4.719 1 98.94 79 HIS B N 1
ATOM 1421 C CA . HIS B 1 79 ? -2.4 5.652 5.809 1 98.94 79 HIS B CA 1
ATOM 1422 C C . HIS B 1 79 ? -0.939 5.578 5.375 1 98.94 79 HIS B C 1
ATOM 1424 O O . HIS B 1 79 ? -0.11 6.363 5.84 1 98.94 79 HIS B O 1
ATOM 1430 N N . LEU B 1 80 ? -0.635 4.641 4.469 1 98.94 80 LEU B N 1
ATOM 1431 C CA . LEU B 1 80 ? 0.702 4.621 3.887 1 98.94 80 LEU B CA 1
ATOM 1432 C C . LEU B 1 80 ? 0.991 5.922 3.148 1 98.94 80 LEU B C 1
ATOM 1434 O O . LEU B 1 80 ? 2.105 6.445 3.217 1 98.94 80 LEU B O 1
ATOM 1438 N N . LEU B 1 81 ? 0.013 6.465 2.43 1 98.81 81 LEU B N 1
ATOM 1439 C CA . LEU B 1 81 ? 0.203 7.723 1.711 1 98.81 81 LEU B CA 1
ATOM 1440 C C . LEU B 1 81 ? 0.442 8.875 2.682 1 98.81 81 LEU B C 1
ATOM 1442 O O . LEU B 1 81 ? 1.287 9.734 2.434 1 98.81 81 LEU B O 1
ATOM 1446 N N . VAL B 1 82 ? -0.319 8.922 3.789 1 98.88 82 VAL B N 1
ATOM 1447 C CA . VAL B 1 82 ? -0.101 9.945 4.805 1 98.88 82 VAL B CA 1
ATOM 1448 C C . VAL B 1 82 ? 1.316 9.828 5.359 1 98.88 82 VAL B C 1
ATOM 1450 O O . VAL B 1 82 ? 2.002 10.836 5.543 1 98.88 82 VAL B O 1
ATOM 1453 N N . MET B 1 83 ? 1.746 8.594 5.582 1 98.94 83 MET B N 1
ATOM 1454 C CA . MET B 1 83 ? 3.096 8.328 6.074 1 98.94 83 MET B CA 1
ATOM 1455 C C . MET B 1 83 ? 4.141 8.852 5.094 1 98.94 83 MET B C 1
ATOM 1457 O O . MET B 1 83 ? 5.082 9.539 5.492 1 98.94 83 MET B O 1
ATOM 1461 N N . LEU B 1 84 ? 3.957 8.492 3.807 1 98.88 84 LEU B N 1
ATOM 1462 C CA . LEU B 1 84 ? 4.898 8.93 2.781 1 98.88 84 LEU B CA 1
ATOM 1463 C C . LEU B 1 84 ? 4.996 10.453 2.754 1 98.88 84 LEU B C 1
ATOM 1465 O O . LEU B 1 84 ? 6.094 11.008 2.719 1 98.88 84 LEU B O 1
ATOM 1469 N N . PHE B 1 85 ? 3.877 11.086 2.791 1 98.88 85 PHE B N 1
ATOM 1470 C CA . PHE B 1 85 ? 3.85 12.547 2.789 1 98.88 85 PHE B CA 1
ATOM 1471 C C . PHE B 1 85 ? 4.609 13.102 3.988 1 98.88 85 PHE B C 1
ATOM 1473 O O . PHE B 1 85 ? 5.473 13.969 3.834 1 98.88 85 PHE B O 1
ATOM 1480 N N . GLU B 1 86 ? 4.285 12.578 5.195 1 98.62 86 GLU B N 1
ATOM 1481 C CA . GLU B 1 86 ? 4.902 13.062 6.426 1 98.62 86 GLU B CA 1
ATOM 1482 C C . GLU B 1 86 ? 6.414 12.859 6.402 1 98.62 86 GLU B C 1
ATOM 1484 O O . GLU B 1 86 ? 7.16 13.656 6.984 1 98.62 86 GLU B O 1
ATOM 1489 N N . CYS B 1 87 ? 6.863 11.852 5.676 1 98.69 87 CYS B N 1
ATOM 1490 C CA . CYS B 1 87 ? 8.273 11.5 5.625 1 98.69 87 CYS B CA 1
ATOM 1491 C C . CYS B 1 87 ? 8.969 12.172 4.445 1 98.69 87 CYS B C 1
ATOM 1493 O O . CYS B 1 87 ? 10.156 11.953 4.207 1 98.69 87 CYS B O 1
ATOM 1495 N N . GLY B 1 88 ? 8.211 12.93 3.674 1 98.56 88 GLY B N 1
ATOM 1496 C CA . GLY B 1 88 ? 8.781 13.625 2.529 1 98.56 88 GLY B CA 1
ATOM 1497 C C . GLY B 1 88 ? 9.07 12.703 1.358 1 98.56 88 GLY B C 1
ATOM 1498 O O . GLY B 1 88 ? 9.938 12.992 0.53 1 98.56 88 GLY B O 1
ATOM 1499 N N . VAL B 1 89 ? 8.4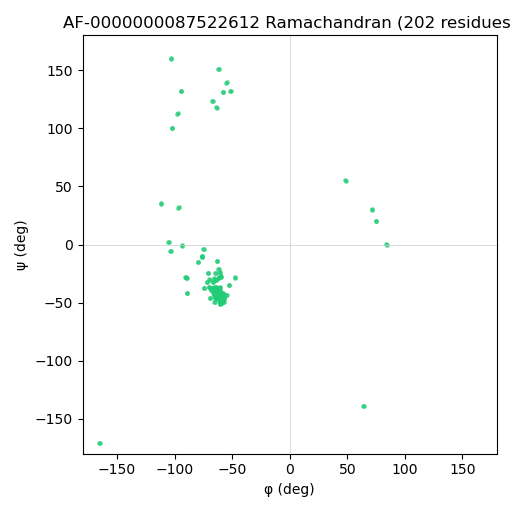84 11.602 1.304 1 98.81 89 VAL B N 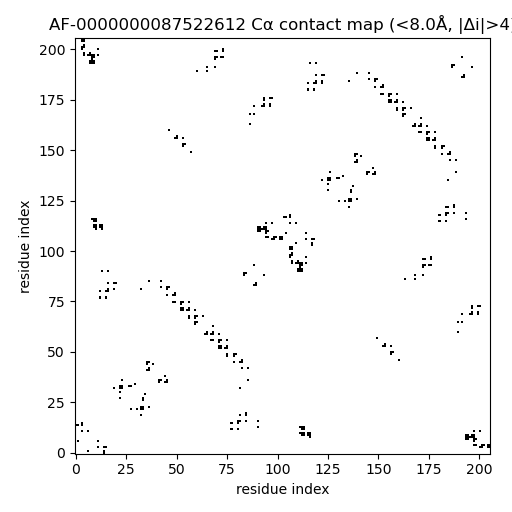1
ATOM 1500 C CA . VAL B 1 89 ? 8.625 10.641 0.21 1 98.81 89 VAL B CA 1
ATOM 1501 C C . VAL B 1 89 ? 7.508 10.859 -0.806 1 98.81 89 VAL B C 1
ATOM 1503 O O . VAL B 1 89 ? 6.332 10.938 -0.438 1 98.81 89 VAL B O 1
ATOM 1506 N N . THR B 1 90 ? 7.82 10.93 -2.07 1 98.75 90 THR B N 1
ATOM 1507 C CA . THR B 1 90 ? 6.84 11.219 -3.113 1 98.75 90 THR B CA 1
ATOM 1508 C C . THR B 1 90 ? 6.453 9.945 -3.859 1 98.75 90 THR B C 1
ATOM 1510 O O . THR B 1 90 ? 7.168 8.938 -3.797 1 98.75 90 THR B O 1
ATOM 1513 N N . PRO B 1 91 ? 5.289 9.977 -4.547 1 98.62 91 PRO B N 1
ATOM 1514 C CA . PRO B 1 91 ? 4.922 8.867 -5.434 1 98.62 91 PRO B CA 1
ATOM 1515 C C . PRO B 1 91 ? 6.016 8.539 -6.449 1 98.62 91 PRO B C 1
ATOM 1517 O O . PRO B 1 91 ? 6.23 7.367 -6.77 1 98.62 91 PRO B O 1
ATOM 1520 N N . ASP B 1 92 ? 6.684 9.531 -6.875 1 98.44 92 ASP B N 1
ATOM 1521 C CA . ASP B 1 92 ? 7.762 9.336 -7.84 1 98.44 92 ASP B CA 1
ATOM 1522 C C . ASP B 1 92 ? 8.906 8.531 -7.223 1 98.44 92 ASP B C 1
ATOM 1524 O O . ASP B 1 92 ? 9.539 7.715 -7.898 1 98.44 92 ASP B O 1
ATOM 1528 N N . ASP B 1 93 ? 9.219 8.773 -6.004 1 98.62 93 ASP B N 1
ATOM 1529 C CA . ASP B 1 93 ? 10.25 8.008 -5.316 1 98.62 93 ASP B CA 1
ATOM 1530 C C . ASP B 1 93 ? 9.922 6.52 -5.316 1 98.62 93 ASP B C 1
ATOM 1532 O O . ASP B 1 93 ? 10.797 5.684 -5.574 1 98.62 93 ASP B O 1
ATOM 1536 N N . ILE B 1 94 ? 8.664 6.199 -5.055 1 98.75 94 ILE B N 1
ATOM 1537 C CA . ILE B 1 94 ? 8.211 4.812 -4.969 1 98.75 94 ILE B CA 1
ATOM 1538 C C . ILE B 1 94 ? 8.242 4.176 -6.355 1 98.75 94 ILE B C 1
ATOM 1540 O O . ILE B 1 94 ? 8.727 3.051 -6.516 1 98.75 94 ILE B O 1
ATOM 1544 N N . SER B 1 95 ? 7.703 4.934 -7.355 1 98.12 95 SER B N 1
ATOM 1545 C CA . SER B 1 95 ? 7.676 4.379 -8.703 1 98.12 95 SER B CA 1
ATOM 1546 C C . SER B 1 95 ? 9.086 4.094 -9.211 1 98.12 95 SER B C 1
ATOM 1548 O O . SER B 1 95 ? 9.32 3.092 -9.891 1 98.12 95 SER B O 1
ATOM 1550 N N . ALA B 1 96 ? 10.039 4.945 -8.891 1 97.44 96 ALA B N 1
ATOM 1551 C CA . ALA B 1 96 ? 11.43 4.75 -9.305 1 97.44 96 ALA B CA 1
ATOM 1552 C C . ALA B 1 96 ? 12.016 3.484 -8.688 1 97.44 96 ALA B C 1
ATOM 1554 O O . ALA B 1 96 ? 12.711 2.725 -9.359 1 97.44 96 ALA B O 1
ATOM 1555 N N . GLU B 1 97 ? 11.727 3.275 -7.457 1 97.94 97 GLU B N 1
ATOM 1556 C CA . GLU B 1 97 ? 12.211 2.074 -6.785 1 97.94 97 GLU B CA 1
ATOM 1557 C C . GLU B 1 97 ? 11.586 0.817 -7.383 1 97.94 97 GLU B C 1
ATOM 1559 O O . GLU B 1 97 ? 12.273 -0.182 -7.598 1 97.94 97 GLU B O 1
ATOM 1564 N N . LEU B 1 98 ? 10.289 0.879 -7.641 1 97.19 98 LEU B N 1
ATOM 1565 C CA . LEU B 1 98 ? 9.602 -0.271 -8.219 1 97.19 98 LEU B CA 1
ATOM 1566 C C . LEU B 1 98 ? 10.102 -0.543 -9.633 1 97.19 98 LEU B C 1
ATOM 1568 O O . LEU B 1 98 ? 10.203 -1.699 -10.047 1 97.19 98 LEU B O 1
ATOM 1572 N N . ALA B 1 99 ? 10.359 0.488 -10.344 1 91.62 99 ALA B N 1
ATOM 1573 C CA . ALA B 1 99 ? 10.898 0.352 -11.688 1 91.62 99 ALA B CA 1
ATOM 1574 C C . ALA B 1 99 ? 12.25 -0.367 -11.664 1 91.62 99 ALA B C 1
ATOM 1576 O O . ALA B 1 99 ? 12.562 -1.141 -12.578 1 91.62 99 ALA B O 1
ATOM 1577 N N . ARG B 1 100 ? 13 -0.082 -10.648 1 91 100 ARG B N 1
ATOM 1578 C CA . ARG B 1 100 ? 14.297 -0.73 -10.508 1 91 100 ARG B CA 1
ATOM 1579 C C . ARG B 1 100 ? 14.141 -2.23 -10.289 1 91 100 ARG B C 1
ATOM 1581 O O . ARG B 1 100 ? 14.969 -3.021 -10.758 1 91 100 ARG B O 1
ATOM 1588 N N . ARG B 1 101 ? 13.047 -2.656 -9.797 1 87.69 101 ARG B N 1
ATOM 1589 C CA . ARG B 1 101 ? 12.812 -4.055 -9.453 1 87.69 101 ARG B CA 1
ATOM 1590 C C . ARG B 1 101 ? 12.211 -4.82 -10.625 1 87.69 101 ARG B C 1
ATOM 1592 O O . ARG B 1 101 ? 12.344 -6.043 -10.711 1 87.69 101 ARG B O 1
ATOM 1599 N N . PHE B 1 102 ? 11.531 -4.145 -11.43 1 85.31 102 PHE B N 1
ATOM 1600 C CA . PHE B 1 102 ? 10.836 -4.773 -12.547 1 85.31 102 PHE B CA 1
ATOM 1601 C C . PHE B 1 102 ? 11.461 -4.355 -13.867 1 85.31 102 PHE B C 1
ATOM 1603 O O . PHE B 1 102 ? 10.75 -4.184 -14.867 1 85.31 102 PHE B O 1
ATOM 1610 N N . LYS B 1 103 ? 12.68 -4.188 -13.898 1 67.81 103 LYS B N 1
ATOM 1611 C CA . LYS B 1 103 ? 13.383 -3.871 -15.141 1 67.81 103 LYS B CA 1
ATOM 1612 C C . LYS B 1 103 ? 13.5 -5.102 -16.031 1 67.81 103 LYS B C 1
ATOM 1614 O O . LYS B 1 103 ? 13.555 -6.23 -15.547 1 67.81 103 LYS B O 1
#

Secondary structure (DSSP, 8-state):
---GGG--STTHHHHHHHHHHHHHHH--TT-HHHHHHT-TTTHHHHHHHHHHHHHHHHHHHHHT-HHHHHHHHHHHHHHHHHHHHHTT--HHHHHHHHHHHT-/---GGG--STTHHHHHHHHHHHHHHH--TT-HHHHHHT-TTTHHHHHHHHHHHHHHHHHHHHHT-HHHHHHHHHHHHHHHHHHHHHTT--HHHHHHHHHHHT-

Foldseek 3Di:
DPDLVPDPDPVSLQVLLVVLVVCCVVVDPPDPSSCQCPPPVHLVSLVVQLVVLVVQLVVCVVVVPPVSNVVSVVSNSSSVSSNCVSVVHHPVNVVVVVVVVVD/DPDLVPDPDPVSLQVLLVVLVVCCVVVDPPDPSNCQCPPPVHLVSLVVQLVVLVVQLVVCVVVVPPVSNVVSVVSNSSSVSSNCVSVVHHPVNVVVVVVVVVD